Protein AF-F4P180-F1 (afdb_monomer_lite)

pLDDT: mean 76.74, std 13.98, range [35.72, 93.69]

Sequence (209 aa):
MINDAFLQLILQASQFSKKQIVPETLKMDTSRMISFYNDWQDITILSSLLVIFRQAAGPKCISHMDEAKKMLWVLLNDSDTTMSHISLQVAHTAGKIREKPFTEKETEMVSSMMEKTLAPNSKLYDLIQKRVGENLKKVIVNGVTDKDMMGKHGLAQLETEVLDLGIRIRKVMELNRAVFGRLYIALLDDITAGADGVTSPSAAAVLSG

Foldseek 3Di:
DLLVVLLVCLCCLVVVVVDPDDPVVVVVCSVVSVVLNVLLVVLLLLLLLLVLLCVLLDPLCPVCSLVVSVVLVVLVPDPPHDLLNSLVVSQQVSCVSNVHHDDPVSSVVSSVSSCLCPDPPHPNSVLSSVLLSVQLSVCLVPVAGDCVSCVVSSNNSVRVSSSVSSVSSNVVSVVCCVPCVVVVVQVVVVVVCVVVVHDDDDPVVVVPD

Radius of gyration: 21.9 Å; chains: 1; bounding box: 40×36×72 Å

Organism: Batrachochytrium dendrobatidis (strain JAM81 / FGSC 10211) (NCBI:txid684364)

InterPro domains:
  IPR008862 T-complex 11 [PF05794] (2-188)
  IPR008862 T-complex 11 [PTHR12832] (2-189)

Secondary structure (DSSP, 8-state):
-HHHHHHHHHHTHHHHTT-S---HHHHHHHHHHHHHHHHHHHHHHHHHHHHHHHHHH-GGGGGGHHHHHHHHHHHHT-TT--HHHHHHHHHHHHHHHTTSPPPHHHHHHHHHHHHHHHSTT-HHHHHHHHHHHHHHHHHHHHSS--HHHHHHHT-GGGHHHHHHHHHHHHHHHHHHHHHHHHHHHHHHHHHHHHHHT-----GGGGGG-

Structure (mmCIF, N/CA/C/O backbone):
data_AF-F4P180-F1
#
_entry.id   AF-F4P180-F1
#
loop_
_atom_site.group_PDB
_atom_site.id
_atom_site.type_symbol
_atom_site.label_atom_id
_atom_site.label_alt_id
_atom_site.label_comp_id
_atom_site.label_asym_id
_atom_site.label_entity_id
_atom_site.label_seq_id
_atom_site.pdbx_PDB_ins_code
_atom_site.Cartn_x
_atom_site.Cartn_y
_atom_site.Cartn_z
_atom_site.occupancy
_atom_site.B_iso_or_equiv
_atom_site.auth_seq_id
_atom_site.auth_comp_id
_atom_site.auth_asym_id
_atom_site.auth_atom_id
_atom_site.pdbx_PDB_model_num
ATOM 1 N N . MET A 1 1 ? -0.576 1.754 -21.753 1.00 49.81 1 MET A N 1
ATOM 2 C CA . MET A 1 1 ? -0.157 0.495 -22.418 1.00 49.81 1 MET A CA 1
ATOM 3 C C . MET A 1 1 ? 1.126 -0.095 -21.837 1.00 49.81 1 MET A C 1
ATOM 5 O O . MET A 1 1 ? 0.995 -1.013 -21.046 1.00 49.81 1 MET A O 1
ATOM 9 N N . ILE A 1 2 ? 2.340 0.404 -22.128 1.00 56.19 2 ILE A N 1
ATOM 10 C CA . ILE A 1 2 ? 3.585 -0.206 -21.587 1.00 56.19 2 ILE A CA 1
ATOM 11 C C . ILE A 1 2 ? 3.668 -0.082 -20.056 1.00 56.19 2 ILE A C 1
ATOM 13 O O . ILE A 1 2 ? 4.019 -1.040 -19.371 1.00 56.19 2 ILE A O 1
ATOM 17 N N . ASN A 1 3 ? 3.266 1.070 -19.510 1.00 59.62 3 ASN A N 1
ATOM 18 C CA . ASN A 1 3 ? 3.282 1.281 -18.063 1.00 59.62 3 ASN A CA 1
ATOM 19 C C . ASN A 1 3 ? 2.309 0.355 -17.319 1.00 59.62 3 ASN A C 1
ATOM 21 O O . ASN A 1 3 ? 2.634 -0.148 -16.248 1.00 59.62 3 ASN A O 1
ATOM 25 N N . ASP A 1 4 ? 1.144 0.087 -17.914 1.00 60.91 4 ASP A N 1
ATOM 26 C CA . ASP A 1 4 ? 0.157 -0.837 -17.354 1.00 60.91 4 ASP A CA 1
ATOM 27 C C . ASP A 1 4 ? 0.655 -2.281 -17.396 1.00 60.91 4 ASP A C 1
ATOM 29 O O . ASP A 1 4 ? 0.460 -3.015 -16.433 1.00 60.91 4 ASP A O 1
ATOM 33 N N . ALA A 1 5 ? 1.330 -2.676 -18.481 1.00 60.31 5 ALA A N 1
ATOM 34 C CA . ALA A 1 5 ? 1.897 -4.012 -18.630 1.00 60.31 5 ALA A CA 1
ATOM 35 C C . ALA A 1 5 ? 3.030 -4.269 -17.627 1.00 60.31 5 ALA A C 1
ATOM 37 O O . ALA A 1 5 ? 3.050 -5.321 -16.996 1.00 60.31 5 ALA A O 1
ATOM 38 N N . PHE A 1 6 ? 3.930 -3.302 -17.415 1.00 64.38 6 PHE A N 1
ATOM 39 C CA . PHE A 1 6 ? 5.004 -3.438 -16.425 1.00 64.38 6 PHE A CA 1
ATOM 40 C C . PHE A 1 6 ? 4.465 -3.466 -14.996 1.00 64.38 6 PHE A C 1
ATOM 42 O O . PHE A 1 6 ? 4.924 -4.247 -14.168 1.00 64.38 6 PHE A O 1
ATOM 49 N N . LEU A 1 7 ? 3.442 -2.661 -14.703 1.00 62.94 7 LEU A N 1
ATOM 50 C CA . LEU A 1 7 ? 2.801 -2.713 -13.400 1.00 62.94 7 LEU A CA 1
ATOM 51 C C . LEU A 1 7 ? 2.088 -4.053 -13.184 1.00 62.94 7 LEU A C 1
ATOM 53 O O . LEU A 1 7 ? 2.248 -4.648 -12.131 1.00 62.94 7 LEU A O 1
ATOM 57 N N . GLN A 1 8 ? 1.366 -4.573 -14.181 1.00 66.62 8 GLN A N 1
ATOM 58 C CA . GLN A 1 8 ? 0.795 -5.925 -14.124 1.00 66.62 8 GLN A CA 1
ATOM 59 C C . GLN A 1 8 ? 1.881 -6.988 -13.904 1.00 66.62 8 GLN A C 1
ATOM 61 O O . GLN A 1 8 ? 1.680 -7.904 -13.114 1.00 66.62 8 GLN A O 1
ATOM 66 N N . LEU A 1 9 ? 3.055 -6.821 -14.521 1.00 66.00 9 LEU A N 1
ATOM 67 C CA . LEU A 1 9 ? 4.221 -7.680 -14.316 1.00 66.00 9 LEU A CA 1
ATOM 68 C C . LEU A 1 9 ? 4.698 -7.654 -12.851 1.00 66.00 9 LEU A C 1
ATOM 70 O O . LEU A 1 9 ? 4.955 -8.706 -12.275 1.00 66.00 9 LEU A O 1
ATOM 74 N N . ILE A 1 10 ? 4.772 -6.473 -12.224 1.00 65.88 10 ILE A N 1
ATOM 75 C CA . ILE A 1 10 ? 5.135 -6.324 -10.801 1.00 65.88 10 ILE A CA 1
ATOM 76 C C . ILE A 1 10 ? 4.052 -6.915 -9.895 1.00 65.88 10 ILE A C 1
ATOM 78 O O . ILE A 1 10 ? 4.355 -7.660 -8.969 1.00 65.88 10 ILE A O 1
ATOM 82 N N . LEU A 1 11 ? 2.779 -6.629 -10.172 1.00 62.53 11 LEU A N 1
ATOM 83 C CA . LEU A 1 11 ? 1.654 -7.139 -9.384 1.00 62.53 11 LEU A CA 1
ATOM 84 C C . LEU A 1 11 ? 1.507 -8.668 -9.494 1.00 62.53 11 LEU A C 1
ATOM 86 O O . LEU A 1 11 ? 0.917 -9.297 -8.618 1.00 62.53 11 LEU A O 1
ATOM 90 N N . GLN A 1 12 ? 2.068 -9.269 -10.545 1.00 63.03 12 GLN A N 1
ATOM 91 C CA . GLN A 1 12 ? 2.150 -10.713 -10.760 1.00 63.03 12 GLN A CA 1
ATOM 92 C C . GLN A 1 12 ? 3.552 -11.285 -10.481 1.00 63.03 12 GLN A C 1
ATOM 94 O O . GLN A 1 12 ? 3.777 -12.462 -10.766 1.00 63.03 12 GLN A O 1
ATOM 99 N N . ALA A 1 13 ? 4.483 -10.508 -9.902 1.00 57.66 13 ALA A N 1
ATOM 100 C CA . ALA A 1 13 ? 5.877 -10.903 -9.636 1.00 57.66 13 ALA A CA 1
ATOM 101 C C . ALA A 1 13 ? 5.990 -12.280 -8.951 1.00 57.66 13 ALA A C 1
ATOM 103 O O . ALA A 1 13 ? 6.826 -13.103 -9.328 1.00 57.66 13 ALA A O 1
ATOM 104 N N . SER A 1 14 ? 5.084 -12.576 -8.013 1.00 51.94 14 SER A N 1
ATOM 105 C CA . SER A 1 14 ? 5.018 -13.853 -7.286 1.00 51.94 14 SER A CA 1
ATOM 106 C C . SER A 1 14 ? 4.706 -15.077 -8.164 1.00 51.94 14 SER A C 1
ATOM 108 O O . SER A 1 14 ? 5.006 -16.207 -7.778 1.00 51.94 14 SER A O 1
ATOM 110 N N . GLN A 1 15 ? 4.139 -14.887 -9.359 1.00 53.94 15 GLN A N 1
ATOM 111 C CA . GLN A 1 15 ? 3.907 -15.961 -10.330 1.00 53.94 15 GLN A CA 1
ATOM 112 C C . GLN A 1 15 ? 5.112 -16.209 -11.246 1.00 53.94 15 GLN A C 1
ATOM 114 O O . GLN A 1 15 ? 5.285 -17.327 -11.735 1.00 53.94 15 GLN A O 1
ATOM 119 N N . PHE A 1 16 ? 5.969 -15.205 -11.461 1.00 49.56 16 PHE A N 1
ATOM 120 C CA . PHE A 1 16 ? 7.149 -15.341 -12.321 1.00 49.56 16 PHE A CA 1
ATOM 121 C C . PHE A 1 16 ? 8.252 -16.181 -11.681 1.00 49.56 16 PHE A C 1
ATOM 123 O O . PHE A 1 16 ? 8.942 -16.894 -12.403 1.00 49.56 16 PHE A O 1
ATOM 130 N N . SER A 1 17 ? 8.356 -16.210 -10.345 1.00 49.97 17 SER A N 1
ATOM 131 C CA . SER A 1 17 ? 9.314 -17.097 -9.661 1.00 49.97 17 SER A CA 1
ATOM 132 C C . SER A 1 17 ? 9.049 -18.588 -9.930 1.00 49.97 17 SER A C 1
ATOM 134 O O . SER A 1 17 ? 9.933 -19.415 -9.725 1.00 49.97 17 SER A O 1
ATOM 136 N N . LYS A 1 18 ? 7.839 -18.938 -10.390 1.00 51.44 18 LYS A N 1
ATOM 137 C CA . LYS A 1 18 ? 7.417 -20.313 -10.695 1.00 51.44 18 LYS A CA 1
ATOM 138 C C . LYS A 1 18 ? 7.590 -20.694 -12.170 1.00 51.44 18 LYS A C 1
ATOM 140 O O . LYS A 1 18 ? 7.385 -21.856 -12.509 1.00 51.44 18 LYS A O 1
ATOM 145 N N . LYS A 1 19 ? 7.938 -19.752 -13.060 1.00 49.06 19 LYS A N 1
ATOM 146 C CA . LYS A 1 19 ? 8.121 -20.017 -14.499 1.00 49.06 19 LYS A CA 1
ATOM 147 C C . LYS A 1 19 ? 9.600 -20.190 -14.844 1.00 49.06 19 LYS A C 1
ATOM 149 O O . LYS A 1 19 ? 10.436 -19.368 -14.496 1.00 49.06 19 LYS A O 1
ATOM 154 N N . GLN A 1 20 ? 9.903 -21.269 -15.566 1.00 42.72 20 GLN A N 1
ATOM 155 C CA . GLN A 1 20 ? 11.269 -21.740 -15.826 1.00 42.72 20 GLN A CA 1
ATOM 156 C C . GLN A 1 20 ? 11.984 -20.995 -16.969 1.00 42.72 20 GLN A C 1
ATOM 158 O O . GLN A 1 20 ? 13.207 -21.054 -17.064 1.00 42.72 20 GLN A O 1
ATOM 163 N N . ILE A 1 21 ? 11.243 -20.280 -17.823 1.00 49.44 21 ILE A N 1
ATOM 164 C CA . ILE A 1 21 ? 11.786 -19.566 -18.985 1.00 49.44 21 ILE A CA 1
ATOM 165 C C . ILE A 1 21 ? 11.455 -18.086 -18.831 1.00 49.44 21 ILE A C 1
ATOM 167 O O . ILE A 1 21 ? 10.334 -17.646 -19.079 1.00 49.44 21 ILE A O 1
ATOM 171 N N . VAL A 1 22 ? 12.448 -17.334 -18.378 1.00 54.62 22 VAL A N 1
ATOM 172 C CA . VAL A 1 22 ? 12.414 -15.881 -18.247 1.00 54.62 22 VAL A CA 1
ATOM 173 C C . VAL A 1 22 ? 13.675 -15.355 -18.940 1.00 54.62 22 VAL A C 1
ATOM 175 O O . VAL A 1 22 ? 14.744 -15.913 -18.678 1.00 54.62 22 VAL A O 1
ATOM 178 N N . PRO A 1 23 ? 13.591 -14.338 -19.824 1.00 60.31 23 PRO A N 1
ATOM 179 C CA . PRO A 1 23 ? 14.775 -13.730 -20.428 1.00 60.31 23 PRO A CA 1
ATOM 180 C C . PRO A 1 23 ? 15.796 -13.351 -19.352 1.00 60.31 23 PRO A C 1
ATOM 182 O O . PRO A 1 23 ? 15.413 -12.855 -18.293 1.00 60.31 23 PRO A O 1
ATOM 185 N N . GLU A 1 24 ? 17.085 -13.583 -19.600 1.00 56.16 24 GLU A N 1
ATOM 186 C CA . GLU A 1 24 ? 18.153 -13.422 -18.600 1.00 56.16 24 GLU A CA 1
ATOM 187 C C . GLU A 1 24 ? 18.137 -12.042 -17.921 1.00 56.16 24 GLU A C 1
ATOM 189 O O . GLU A 1 24 ? 18.275 -11.933 -16.703 1.00 56.16 24 GLU A O 1
ATOM 194 N N . THR A 1 25 ? 17.834 -10.993 -18.683 1.00 60.62 25 THR A N 1
ATOM 195 C CA . THR A 1 25 ? 17.646 -9.627 -18.183 1.00 60.62 25 THR A CA 1
ATOM 196 C C . THR A 1 25 ? 16.509 -9.514 -17.161 1.00 60.62 25 THR A C 1
ATOM 198 O O . THR A 1 25 ? 16.673 -8.897 -16.112 1.00 60.62 25 THR A O 1
ATOM 201 N N . LEU A 1 26 ? 15.367 -10.161 -17.415 1.00 62.12 26 LEU A N 1
ATOM 202 C CA . LEU A 1 26 ? 14.239 -10.163 -16.481 1.00 62.12 26 LEU A CA 1
ATOM 203 C C . LEU A 1 26 ? 14.544 -11.022 -15.243 1.00 62.12 26 LEU A C 1
ATOM 205 O O . LEU A 1 26 ? 14.075 -10.718 -14.146 1.00 62.12 26 LEU A O 1
ATOM 209 N N . LYS A 1 27 ? 15.392 -12.049 -15.380 1.00 65.00 27 LYS A N 1
ATOM 210 C CA . LYS A 1 27 ? 15.897 -12.844 -14.250 1.00 65.00 27 LYS A CA 1
ATOM 211 C C . LYS A 1 27 ? 16.762 -12.001 -13.305 1.00 65.00 27 LYS A C 1
ATOM 213 O O . LYS A 1 27 ? 16.649 -12.161 -12.092 1.00 65.00 27 LYS A O 1
ATOM 218 N N . MET A 1 28 ? 17.564 -11.073 -13.836 1.00 66.62 28 MET A N 1
ATOM 219 C CA . MET A 1 28 ? 18.332 -10.123 -13.017 1.00 66.62 28 MET A CA 1
ATOM 220 C C . MET A 1 28 ? 17.434 -9.106 -12.294 1.00 66.62 28 MET A C 1
ATOM 222 O O . MET A 1 28 ? 17.680 -8.802 -11.128 1.00 66.62 28 MET A O 1
ATOM 226 N N . ASP A 1 29 ? 16.356 -8.645 -12.934 1.00 73.19 29 ASP A N 1
ATOM 227 C CA . ASP A 1 29 ? 15.394 -7.707 -12.330 1.00 73.19 29 ASP A CA 1
ATOM 228 C C . ASP A 1 29 ? 14.367 -8.379 -11.395 1.00 73.19 29 ASP A C 1
ATOM 230 O O . ASP A 1 29 ? 13.664 -7.698 -10.644 1.00 73.19 29 ASP A O 1
ATOM 234 N N . THR A 1 30 ? 14.300 -9.715 -11.375 1.00 71.88 30 THR A N 1
ATOM 235 C CA . THR A 1 30 ? 13.323 -10.479 -10.578 1.00 71.88 30 THR A CA 1
ATOM 236 C C . THR A 1 30 ? 13.437 -10.185 -9.081 1.00 71.88 30 THR A C 1
ATOM 238 O O . THR A 1 30 ? 12.418 -10.023 -8.412 1.00 71.88 30 THR A O 1
ATOM 241 N N . SER A 1 31 ? 14.652 -10.056 -8.539 1.00 79.12 31 SER A N 1
ATOM 242 C CA . SER A 1 31 ? 14.859 -9.733 -7.116 1.00 79.12 31 SER A CA 1
ATOM 243 C C . SER A 1 31 ? 14.271 -8.366 -6.750 1.00 79.12 31 SER A C 1
ATOM 245 O O . SER A 1 31 ? 13.613 -8.217 -5.719 1.00 79.12 31 SER A O 1
ATOM 247 N N . ARG A 1 32 ? 14.437 -7.378 -7.636 1.00 81.62 32 ARG A N 1
ATOM 248 C CA . ARG A 1 32 ? 13.893 -6.030 -7.468 1.00 81.62 32 ARG A CA 1
ATOM 249 C C . ARG A 1 32 ? 12.371 -6.019 -7.600 1.00 81.62 32 ARG A C 1
ATOM 251 O O . ARG A 1 32 ? 11.699 -5.355 -6.819 1.00 81.62 32 ARG A O 1
ATOM 258 N N . MET A 1 33 ? 11.822 -6.789 -8.538 1.00 79.19 33 MET A N 1
ATOM 259 C CA . MET A 1 33 ? 10.374 -6.949 -8.688 1.00 79.19 33 MET A CA 1
ATOM 260 C C . MET A 1 33 ? 9.723 -7.613 -7.472 1.00 79.19 33 MET A C 1
ATOM 262 O O . MET A 1 33 ? 8.657 -7.175 -7.046 1.00 79.19 33 MET A O 1
ATOM 266 N N . ILE A 1 34 ? 10.366 -8.631 -6.891 1.00 80.62 34 ILE A N 1
ATOM 267 C CA . ILE A 1 34 ? 9.906 -9.262 -5.648 1.00 80.62 34 ILE A CA 1
ATOM 268 C C . ILE A 1 34 ? 9.935 -8.250 -4.499 1.00 80.62 34 ILE A C 1
ATOM 270 O O . ILE A 1 34 ? 8.959 -8.154 -3.764 1.00 80.62 34 ILE A O 1
ATOM 274 N N . SER A 1 35 ? 10.995 -7.444 -4.379 1.00 86.00 35 SER A N 1
ATOM 275 C CA . SER A 1 35 ? 11.047 -6.370 -3.377 1.00 86.00 35 SER A CA 1
ATOM 276 C C . SER A 1 35 ? 9.899 -5.370 -3.545 1.00 86.00 35 SER A C 1
ATOM 278 O O . SER A 1 35 ? 9.234 -5.064 -2.565 1.00 86.00 35 SER A O 1
ATOM 280 N N . PHE A 1 36 ? 9.593 -4.925 -4.768 1.00 87.69 36 PHE A N 1
ATOM 281 C CA . PHE A 1 36 ? 8.451 -4.031 -5.002 1.00 87.69 36 PHE A CA 1
ATOM 282 C C . PHE A 1 36 ? 7.106 -4.670 -4.663 1.00 87.69 36 PHE A C 1
ATOM 284 O O . PHE A 1 36 ? 6.203 -3.988 -4.183 1.00 87.69 36 PHE A O 1
ATOM 291 N N . TYR A 1 37 ? 6.964 -5.967 -4.925 1.00 85.94 37 TYR A N 1
ATOM 292 C CA . TYR A 1 37 ? 5.765 -6.709 -4.568 1.00 85.94 37 TYR A CA 1
ATOM 293 C C . TYR A 1 37 ? 5.601 -6.829 -3.050 1.00 85.94 37 TYR A C 1
ATOM 295 O O . TYR A 1 37 ? 4.500 -6.615 -2.550 1.00 85.94 37 TYR A O 1
ATOM 303 N N . ASN A 1 38 ? 6.684 -7.110 -2.324 1.00 87.12 38 ASN A N 1
ATOM 304 C CA . ASN A 1 38 ? 6.676 -7.169 -0.863 1.00 87.12 38 ASN A CA 1
ATOM 305 C C . ASN A 1 38 ? 6.331 -5.798 -0.268 1.00 87.12 38 ASN A C 1
ATOM 307 O O . ASN A 1 38 ? 5.381 -5.702 0.498 1.00 87.12 38 ASN A O 1
ATOM 311 N N . ASP A 1 39 ? 6.981 -4.725 -0.729 1.00 89.44 39 ASP A N 1
ATOM 312 C CA . ASP A 1 39 ? 6.678 -3.358 -0.282 1.00 89.44 39 ASP A CA 1
ATOM 313 C C . ASP A 1 39 ? 5.201 -2.998 -0.534 1.00 89.44 39 ASP A C 1
ATOM 315 O O . ASP A 1 39 ? 4.533 -2.360 0.281 1.00 89.44 39 ASP A O 1
ATOM 319 N N . TRP A 1 40 ? 4.657 -3.420 -1.678 1.00 88.38 40 TRP A N 1
ATOM 320 C CA . TRP A 1 40 ? 3.248 -3.223 -2.002 1.00 88.38 40 TRP A CA 1
ATOM 321 C C . TRP A 1 40 ? 2.309 -4.013 -1.080 1.00 88.38 40 TRP A C 1
ATOM 323 O O . TRP A 1 40 ? 1.260 -3.496 -0.674 1.00 88.38 40 TRP A O 1
ATOM 333 N N . GLN A 1 41 ? 2.672 -5.251 -0.736 1.00 87.38 41 GLN A N 1
ATOM 334 C CA . GLN A 1 41 ? 1.941 -6.052 0.242 1.00 87.38 41 GLN A CA 1
ATOM 335 C C . GLN A 1 41 ? 1.986 -5.410 1.629 1.00 87.38 41 GLN A C 1
ATOM 337 O O . GLN A 1 41 ? 0.933 -5.285 2.252 1.00 87.38 41 GLN A O 1
ATOM 342 N N . ASP A 1 42 ? 3.144 -4.922 2.069 1.00 89.38 42 ASP A N 1
ATOM 343 C CA . ASP A 1 42 ? 3.316 -4.276 3.373 1.00 89.38 42 ASP A CA 1
ATOM 344 C C . ASP A 1 42 ? 2.444 -3.022 3.491 1.00 89.38 42 ASP A C 1
ATOM 346 O O . ASP A 1 42 ? 1.700 -2.861 4.462 1.00 89.38 42 ASP A O 1
ATOM 350 N N . ILE A 1 43 ? 2.425 -2.174 2.454 1.00 90.56 43 ILE A N 1
ATOM 351 C CA . ILE A 1 43 ? 1.533 -1.003 2.384 1.00 90.56 43 ILE A CA 1
ATOM 352 C C . ILE A 1 43 ? 0.058 -1.432 2.450 1.00 90.56 43 ILE A C 1
ATOM 354 O O . ILE A 1 43 ? -0.758 -0.781 3.108 1.00 90.56 43 ILE A O 1
ATOM 358 N N . THR A 1 44 ? -0.303 -2.534 1.792 1.00 89.81 44 THR A N 1
ATOM 359 C CA . THR A 1 44 ? -1.678 -3.059 1.775 1.00 89.81 44 THR A CA 1
ATOM 360 C C . THR A 1 44 ? -2.097 -3.609 3.145 1.00 89.81 44 THR A C 1
ATOM 362 O O . THR A 1 44 ? -3.209 -3.336 3.609 1.00 89.81 44 THR A O 1
ATOM 365 N N . ILE A 1 45 ? -1.211 -4.344 3.823 1.00 88.75 45 ILE A N 1
ATOM 366 C CA . ILE A 1 45 ? -1.432 -4.878 5.174 1.00 88.75 45 ILE A CA 1
ATOM 367 C C . ILE A 1 45 ? -1.571 -3.726 6.167 1.00 88.75 45 ILE A C 1
ATOM 369 O O . ILE A 1 45 ? -2.551 -3.664 6.911 1.00 88.75 45 ILE A O 1
ATOM 373 N N . LEU A 1 46 ? -0.653 -2.760 6.125 1.00 90.00 46 LEU A N 1
ATOM 374 C CA . LEU A 1 46 ? -0.694 -1.582 6.981 1.00 90.00 46 LEU A CA 1
ATOM 375 C C . LEU A 1 46 ? -1.971 -0.763 6.761 1.00 90.00 46 LEU A C 1
ATOM 377 O O . LEU A 1 46 ? -2.622 -0.363 7.724 1.00 90.00 46 LEU A O 1
ATOM 381 N N . SER A 1 47 ? -2.381 -0.562 5.505 1.00 89.94 47 SER A N 1
ATOM 382 C CA . SER A 1 47 ? -3.647 0.102 5.181 1.00 89.94 47 SER A CA 1
ATOM 383 C C . SER A 1 47 ? -4.849 -0.641 5.767 1.00 89.94 47 SER A C 1
ATOM 385 O O . SER A 1 47 ? -5.729 -0.024 6.370 1.00 89.94 47 SER A O 1
ATOM 387 N N . SER A 1 48 ? -4.861 -1.969 5.659 1.00 88.94 48 SER A N 1
ATOM 388 C CA . SER A 1 48 ? -5.914 -2.815 6.227 1.00 88.94 48 SER A CA 1
ATOM 389 C C . SER A 1 48 ? -6.001 -2.672 7.747 1.00 88.94 48 SER A C 1
ATOM 391 O O . SER A 1 48 ? -7.091 -2.497 8.297 1.00 88.94 48 SER A O 1
ATOM 393 N N . LEU A 1 49 ? -4.855 -2.656 8.428 1.00 86.88 49 LEU A N 1
ATOM 394 C CA . LEU A 1 49 ? -4.780 -2.460 9.874 1.00 86.88 49 LEU A CA 1
ATOM 395 C C . LEU A 1 49 ? -5.228 -1.060 10.298 1.00 86.88 49 LEU A C 1
ATOM 397 O O . LEU A 1 49 ? -5.967 -0.934 11.271 1.00 86.88 49 LEU A O 1
ATOM 401 N N . LEU A 1 50 ? -4.872 -0.015 9.546 1.00 87.31 50 LEU A N 1
ATOM 402 C CA . LEU A 1 50 ? -5.345 1.350 9.805 1.00 87.31 50 LEU A CA 1
ATOM 403 C C . LEU A 1 50 ? -6.865 1.475 9.635 1.00 87.31 50 LEU A C 1
ATOM 405 O O . LEU A 1 50 ? -7.520 2.176 10.408 1.00 87.31 50 LEU A O 1
ATOM 409 N N . VAL A 1 51 ? -7.450 0.765 8.666 1.00 87.25 51 VAL A N 1
ATOM 410 C CA . VAL A 1 51 ? -8.908 0.700 8.484 1.00 87.25 51 VAL A CA 1
ATOM 411 C C . VAL A 1 51 ? -9.583 0.009 9.671 1.00 87.25 51 VAL A C 1
ATOM 413 O O . VAL A 1 51 ? -10.614 0.485 10.150 1.00 87.25 51 VAL A O 1
ATOM 416 N N . ILE A 1 52 ? -9.015 -1.084 10.185 1.00 85.81 52 ILE A N 1
ATOM 417 C CA . ILE A 1 52 ? -9.522 -1.756 11.394 1.00 85.81 52 ILE A CA 1
ATOM 418 C C . ILE A 1 52 ? -9.378 -0.846 12.616 1.00 85.81 52 ILE A C 1
ATOM 420 O O . ILE A 1 52 ? -10.332 -0.679 13.373 1.00 85.81 52 ILE A O 1
ATOM 424 N N . PHE A 1 53 ? -8.225 -0.197 12.774 1.00 85.50 53 PHE A N 1
ATOM 425 C CA . PHE A 1 53 ? -7.961 0.738 13.863 1.00 85.50 53 PHE A CA 1
ATOM 426 C C . PHE A 1 53 ? -8.971 1.888 13.874 1.00 85.50 53 PHE A C 1
ATOM 428 O O . PHE A 1 53 ? -9.561 2.183 14.911 1.00 85.50 53 PHE A O 1
ATOM 435 N N . ARG A 1 54 ? -9.257 2.481 12.710 1.00 85.25 54 ARG A N 1
ATOM 436 C CA . ARG A 1 54 ? -10.265 3.540 12.574 1.00 85.25 54 ARG A CA 1
ATOM 437 C C . ARG A 1 54 ? -11.670 3.058 12.941 1.00 85.25 54 ARG A C 1
ATOM 439 O O . ARG A 1 54 ? -12.421 3.804 13.565 1.00 85.25 54 ARG A O 1
ATOM 446 N N . GLN A 1 55 ? -12.029 1.829 12.568 1.00 84.06 55 GLN A N 1
ATOM 447 C CA . GLN A 1 55 ? -13.313 1.232 12.952 1.00 84.06 55 GLN A CA 1
ATOM 448 C C . GLN A 1 55 ? -13.405 0.997 14.465 1.00 84.06 55 GLN A C 1
ATOM 450 O O . GLN A 1 55 ? -14.453 1.246 15.052 1.00 84.06 55 GLN A O 1
ATOM 455 N N . ALA A 1 56 ? -12.309 0.576 15.101 1.00 82.12 56 ALA A N 1
ATOM 456 C CA . ALA A 1 56 ? -12.251 0.333 16.540 1.00 82.12 56 ALA A CA 1
ATOM 457 C C . ALA A 1 56 ? -12.248 1.638 17.367 1.00 82.12 56 ALA A C 1
ATOM 459 O O . ALA A 1 56 ? -12.993 1.769 18.337 1.00 82.12 56 ALA A O 1
ATOM 460 N N . ALA A 1 57 ? -11.433 2.624 16.986 1.00 80.62 57 ALA A N 1
ATOM 461 C CA . ALA A 1 57 ? -11.253 3.876 17.727 1.00 80.62 57 ALA A CA 1
ATOM 462 C C . ALA A 1 57 ? -12.377 4.906 17.489 1.00 80.62 57 ALA A C 1
ATOM 464 O O . ALA A 1 57 ? -12.574 5.814 18.300 1.00 80.62 57 ALA A O 1
ATOM 465 N N . GLY A 1 58 ? -13.143 4.773 16.401 1.00 78.56 58 GLY A N 1
ATOM 466 C CA . GLY A 1 58 ? -14.257 5.664 16.079 1.00 78.56 58 GLY A CA 1
ATOM 467 C C . GLY A 1 58 ? -13.825 7.042 15.539 1.00 78.56 58 GLY A C 1
ATOM 468 O O . GLY A 1 58 ? -12.677 7.238 15.139 1.00 78.56 58 GLY A O 1
ATOM 469 N N . PRO A 1 59 ? -14.733 8.037 15.487 1.00 74.38 59 PRO A N 1
ATOM 470 C CA . PRO A 1 59 ? -14.499 9.305 14.782 1.00 74.38 59 PRO A CA 1
ATOM 471 C C . PRO A 1 59 ? -13.456 10.223 15.443 1.00 74.38 59 PRO A C 1
ATOM 473 O O . PRO A 1 59 ? -12.857 11.043 14.751 1.00 74.38 59 PRO A O 1
ATOM 476 N N . LYS A 1 60 ? -13.180 10.061 16.747 1.00 72.81 60 LYS A N 1
ATOM 477 C CA . LYS A 1 60 ? -12.133 10.812 17.476 1.00 72.81 60 LYS A CA 1
ATOM 478 C C . LYS A 1 60 ? -10.703 10.430 17.051 1.00 72.81 60 LYS A C 1
ATOM 480 O O . LYS A 1 60 ? -9.744 11.094 17.418 1.00 72.81 60 LYS A O 1
ATOM 485 N N . CYS A 1 61 ? -10.556 9.369 16.261 1.00 74.88 61 CYS A N 1
ATOM 486 C CA . CYS A 1 61 ? -9.277 8.790 15.867 1.00 74.88 61 CYS A CA 1
ATOM 487 C C . CYS A 1 61 ? -8.456 9.639 14.880 1.00 74.88 61 CYS A C 1
ATOM 489 O O . CYS A 1 61 ? -7.263 9.396 14.722 1.00 74.88 61 CYS A O 1
ATOM 491 N N . ILE A 1 62 ? -9.070 10.614 14.200 1.00 73.00 62 ILE A N 1
ATOM 492 C CA . ILE A 1 62 ? -8.461 11.319 13.056 1.00 73.00 62 ILE A CA 1
ATOM 493 C C . ILE A 1 62 ? -7.127 11.990 13.429 1.00 73.00 62 ILE A C 1
ATOM 495 O O . ILE A 1 62 ? -6.185 11.929 12.644 1.00 73.00 62 ILE A O 1
ATOM 499 N N . SER A 1 63 ? -7.017 12.557 14.633 1.00 75.56 63 SER A N 1
ATOM 500 C CA . SER A 1 63 ? -5.808 13.227 15.133 1.00 75.56 63 SER A CA 1
ATOM 501 C C . SER A 1 63 ? -4.681 12.279 15.563 1.00 75.56 63 SER A C 1
ATOM 503 O O . SER A 1 63 ? -3.539 12.712 15.650 1.00 75.56 63 SER A O 1
ATOM 505 N N . HIS A 1 64 ? -4.972 10.996 15.798 1.00 80.00 64 HIS A N 1
ATOM 506 C CA . HIS A 1 64 ? -4.006 9.998 16.292 1.00 80.00 64 HIS A CA 1
ATOM 507 C C . HIS A 1 64 ? -3.602 8.971 15.228 1.00 80.00 64 HIS A C 1
ATOM 509 O O . HIS A 1 64 ? -2.910 7.994 15.517 1.00 80.00 64 HIS A O 1
ATOM 515 N N . MET A 1 65 ? -4.035 9.169 13.981 1.00 80.12 65 MET A N 1
ATOM 516 C CA . MET A 1 65 ? -3.794 8.216 12.900 1.00 80.12 65 MET A CA 1
ATOM 517 C C . MET A 1 65 ? -2.305 8.053 12.558 1.00 80.12 65 MET A C 1
ATOM 519 O O . MET A 1 65 ? -1.882 6.946 12.228 1.00 80.12 65 MET A O 1
ATOM 523 N N . ASP A 1 66 ? -1.503 9.116 12.660 1.00 83.31 66 ASP A N 1
ATOM 524 C CA . ASP A 1 66 ? -0.062 9.050 12.378 1.00 83.31 66 ASP A CA 1
ATOM 525 C C . ASP A 1 66 ? 0.719 8.318 13.477 1.00 83.31 66 ASP A C 1
ATOM 527 O O . ASP A 1 66 ? 1.658 7.572 13.191 1.00 83.31 66 ASP A O 1
ATOM 531 N N . GLU A 1 67 ? 0.310 8.483 14.736 1.00 84.31 67 GLU A N 1
ATOM 532 C CA . GLU A 1 67 ? 0.862 7.73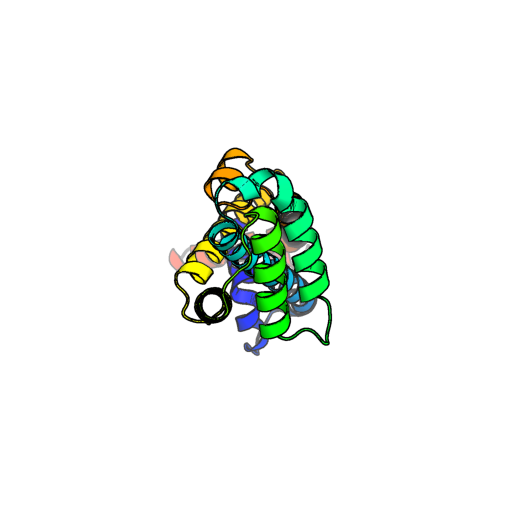3 15.870 1.00 84.31 67 GLU A CA 1
ATOM 533 C C . GLU A 1 67 ? 0.507 6.249 15.751 1.00 84.31 67 GLU A C 1
ATOM 535 O O . GLU A 1 67 ? 1.374 5.385 15.900 1.00 84.31 67 GLU A O 1
ATOM 540 N N . ALA A 1 68 ? -0.745 5.955 15.388 1.00 83.19 68 ALA A N 1
ATOM 541 C CA . ALA A 1 68 ? -1.204 4.598 15.135 1.00 83.19 68 ALA A CA 1
ATOM 542 C C . ALA A 1 68 ? -0.446 3.944 13.974 1.00 83.19 68 ALA A C 1
ATOM 544 O O . ALA A 1 68 ? -0.043 2.790 14.095 1.00 83.19 68 ALA A O 1
ATOM 545 N N . LYS A 1 69 ? -0.176 4.683 12.886 1.00 88.12 69 LYS A N 1
ATOM 546 C CA . LYS A 1 69 ? 0.660 4.195 11.781 1.00 88.12 69 LYS A CA 1
ATOM 547 C C . LYS A 1 69 ? 2.048 3.793 12.266 1.00 88.12 69 LYS A C 1
ATOM 549 O O . LYS A 1 69 ? 2.480 2.682 11.980 1.00 88.12 69 LYS A O 1
ATOM 554 N N . LYS A 1 70 ? 2.743 4.674 12.994 1.00 86.44 70 LYS A N 1
ATOM 555 C CA . LYS A 1 70 ? 4.099 4.393 13.498 1.00 86.44 70 LYS A CA 1
ATOM 556 C C . LYS A 1 70 ? 4.113 3.172 14.414 1.00 86.44 70 LYS A C 1
ATOM 558 O O . LYS A 1 70 ? 4.984 2.323 14.278 1.00 86.44 70 LYS A O 1
ATOM 563 N N . MET A 1 71 ? 3.133 3.070 15.309 1.00 86.00 71 MET A N 1
ATOM 564 C CA . MET A 1 71 ? 2.997 1.932 16.216 1.00 86.00 71 MET A CA 1
ATOM 565 C C . MET A 1 71 ? 2.757 0.621 15.456 1.00 86.00 71 MET A C 1
ATOM 567 O O . MET A 1 71 ? 3.478 -0.345 15.684 1.00 86.00 71 MET A O 1
ATOM 571 N N . LEU A 1 72 ? 1.818 0.600 14.505 1.00 85.00 72 LEU A N 1
ATOM 572 C CA . LEU A 1 72 ? 1.544 -0.581 13.680 1.00 85.00 72 LEU A CA 1
ATOM 573 C C . LEU A 1 72 ? 2.745 -0.972 12.813 1.00 85.00 72 LEU A C 1
ATOM 575 O O . LEU A 1 72 ? 3.020 -2.156 12.664 1.00 85.00 72 LEU A O 1
ATOM 579 N N . TRP A 1 73 ? 3.482 0.007 12.283 1.00 85.62 73 TRP A N 1
ATOM 580 C CA . TRP A 1 73 ? 4.701 -0.241 11.513 1.00 85.62 73 TRP A CA 1
ATOM 581 C C . TRP A 1 73 ? 5.793 -0.906 12.350 1.00 85.62 73 TRP A C 1
ATOM 583 O O . TRP A 1 73 ? 6.439 -1.840 11.885 1.00 85.62 73 TRP A O 1
ATOM 593 N N . VAL A 1 74 ? 6.006 -0.437 13.583 1.00 85.44 74 VAL A N 1
ATOM 594 C CA . VAL A 1 74 ? 6.994 -1.035 14.493 1.00 85.44 74 VAL A CA 1
ATOM 595 C C . VAL A 1 74 ? 6.599 -2.463 14.846 1.00 85.44 74 VAL A C 1
ATOM 597 O O . VAL A 1 74 ? 7.448 -3.342 14.790 1.00 85.44 74 VAL A O 1
ATOM 600 N N . LEU A 1 75 ? 5.317 -2.706 15.138 1.00 82.75 75 LEU A N 1
ATOM 601 C CA . LEU A 1 75 ? 4.839 -4.050 15.456 1.00 82.75 75 LEU A CA 1
ATOM 602 C C . LEU A 1 75 ? 4.987 -5.003 14.271 1.00 82.75 75 LEU A C 1
ATOM 604 O O . LEU A 1 75 ? 5.516 -6.084 14.443 1.00 82.75 75 LEU A O 1
ATOM 608 N N . LEU A 1 76 ? 4.594 -4.600 13.060 1.00 82.00 76 LEU A N 1
ATOM 609 C CA . LEU A 1 76 ? 4.715 -5.458 11.873 1.00 82.00 76 LEU A CA 1
ATOM 610 C C . LEU A 1 76 ? 6.160 -5.862 11.548 1.00 82.00 76 LEU A C 1
ATOM 612 O O . LEU A 1 76 ? 6.368 -6.904 10.936 1.00 82.00 76 LEU A O 1
ATOM 616 N N . ASN A 1 77 ? 7.141 -5.044 11.933 1.00 82.44 77 ASN A N 1
ATOM 617 C CA . ASN A 1 77 ? 8.559 -5.324 11.705 1.00 82.44 77 ASN A CA 1
ATOM 618 C C . ASN A 1 77 ? 9.222 -6.110 12.845 1.00 82.44 77 ASN A C 1
ATOM 620 O O . ASN A 1 77 ? 10.395 -6.465 12.729 1.00 82.44 77 ASN A O 1
ATOM 624 N N . ASP A 1 78 ? 8.509 -6.368 13.940 1.00 83.94 78 ASP A N 1
ATOM 625 C CA . ASP A 1 78 ? 9.037 -7.096 15.086 1.00 83.94 78 ASP A CA 1
ATOM 626 C C . ASP A 1 78 ? 8.738 -8.597 14.945 1.00 83.94 78 ASP A C 1
ATOM 628 O O . ASP A 1 78 ? 7.578 -9.012 14.857 1.00 83.94 78 ASP A O 1
ATOM 632 N N . SER A 1 79 ? 9.799 -9.412 14.916 1.00 67.44 79 SER A N 1
ATOM 633 C CA . SER A 1 79 ? 9.739 -10.857 14.656 1.00 67.44 79 SER A CA 1
ATOM 634 C C . SER A 1 79 ? 8.985 -11.646 15.724 1.00 67.44 79 SER A C 1
ATOM 636 O O . SER A 1 79 ? 8.523 -12.752 15.442 1.00 67.44 79 SER A O 1
ATOM 638 N N . ASP A 1 80 ? 8.841 -11.082 16.925 1.00 71.56 80 ASP A N 1
ATOM 639 C CA . ASP A 1 80 ? 8.199 -11.744 18.065 1.00 71.56 80 ASP A CA 1
ATOM 640 C C . ASP A 1 80 ? 6.712 -11.371 18.208 1.00 71.56 80 ASP A C 1
ATOM 642 O O . ASP A 1 80 ? 5.996 -11.877 19.084 1.00 71.56 80 ASP A O 1
ATOM 646 N N . THR A 1 81 ? 6.201 -10.492 17.340 1.00 73.88 81 THR A N 1
ATOM 647 C CA . THR A 1 81 ? 4.801 -10.073 17.399 1.00 73.88 81 THR A CA 1
ATOM 648 C C . THR A 1 81 ? 3.891 -11.051 16.666 1.00 73.88 81 THR A C 1
ATOM 650 O O . THR A 1 81 ? 4.041 -11.371 15.489 1.00 73.88 81 THR A O 1
ATOM 653 N N . THR A 1 82 ? 2.883 -11.536 17.383 1.00 76.25 82 THR A N 1
ATOM 654 C CA . THR A 1 82 ? 1.805 -1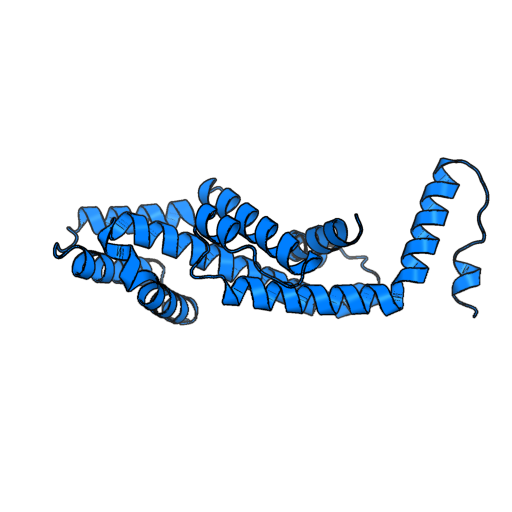2.342 16.818 1.00 76.25 82 THR A CA 1
ATOM 655 C C . THR A 1 82 ? 0.604 -11.447 16.524 1.00 76.25 82 THR A C 1
ATOM 657 O O . THR A 1 82 ? 0.445 -10.370 17.106 1.00 76.25 82 THR A O 1
ATOM 660 N N . MET A 1 83 ? -0.301 -11.908 15.657 1.00 75.94 83 MET A N 1
ATOM 661 C CA . MET A 1 83 ? -1.530 -11.173 15.327 1.00 75.94 83 MET A CA 1
ATOM 662 C C . MET A 1 83 ? -2.365 -10.825 16.575 1.00 75.94 83 MET A C 1
ATOM 664 O O . MET A 1 83 ? -2.993 -9.769 16.625 1.00 75.94 83 MET A O 1
ATOM 668 N N . SER A 1 84 ? -2.315 -11.664 17.616 1.00 76.19 84 SER A N 1
ATOM 669 C CA . SER A 1 84 ? -2.962 -11.401 18.906 1.00 76.19 84 SER A CA 1
ATOM 670 C C . SER A 1 84 ? -2.318 -10.248 19.681 1.00 76.19 84 SER A C 1
ATOM 672 O O . SER A 1 84 ? -3.020 -9.492 20.348 1.00 76.19 84 SER A O 1
ATOM 674 N N . HIS A 1 85 ? -0.994 -10.068 19.592 1.00 80.50 85 HIS A N 1
ATOM 675 C CA . HIS A 1 85 ? -0.320 -8.910 20.192 1.00 80.50 85 HIS A CA 1
ATOM 676 C C . HIS A 1 85 ? -0.722 -7.614 19.477 1.00 80.50 85 HIS A C 1
ATOM 678 O O . HIS A 1 85 ? -1.002 -6.607 20.130 1.00 80.50 85 HIS A O 1
ATOM 684 N N . ILE A 1 86 ? -0.832 -7.654 18.144 1.00 81.06 86 ILE A N 1
ATOM 685 C CA . ILE A 1 86 ? -1.274 -6.507 17.340 1.00 81.06 86 ILE A CA 1
ATOM 686 C C . ILE A 1 86 ? -2.726 -6.144 17.672 1.00 81.06 86 ILE A C 1
ATOM 688 O O . ILE A 1 86 ? -3.025 -4.973 17.909 1.00 81.06 86 ILE A O 1
ATOM 692 N N . SER A 1 87 ? -3.633 -7.123 17.743 1.00 82.12 87 SER A N 1
ATOM 693 C CA . SER A 1 87 ? -5.044 -6.866 18.047 1.00 82.12 87 SER A CA 1
ATOM 694 C C . SER A 1 87 ? -5.251 -6.309 19.460 1.00 82.12 87 SER A C 1
ATOM 696 O O . SER A 1 87 ? -6.024 -5.361 19.632 1.00 82.12 87 SER A O 1
ATOM 698 N N . LEU A 1 88 ? -4.510 -6.814 20.453 1.00 82.00 88 LEU A N 1
ATOM 699 C CA . LEU A 1 88 ? -4.500 -6.278 21.817 1.00 82.00 88 LEU A CA 1
ATOM 700 C C . LEU A 1 88 ? -3.997 -4.834 21.858 1.00 82.00 88 LEU A C 1
ATOM 702 O O . LEU A 1 88 ? -4.633 -3.978 22.476 1.00 82.00 88 LEU A O 1
ATOM 706 N N . GLN A 1 89 ? -2.893 -4.533 21.171 1.00 83.12 89 GLN A N 1
ATOM 707 C CA . GLN A 1 89 ? -2.334 -3.183 21.157 1.00 83.12 89 GLN A CA 1
ATOM 708 C C . GLN A 1 89 ? -3.243 -2.186 20.425 1.00 83.12 89 GLN A C 1
ATOM 710 O O . GLN A 1 89 ? -3.393 -1.038 20.865 1.00 83.12 89 GLN A O 1
ATOM 715 N N . VAL A 1 90 ? -3.905 -2.632 19.353 1.00 82.69 90 VAL A N 1
ATOM 716 C CA . VAL A 1 90 ? -4.950 -1.876 18.653 1.00 82.69 90 VAL A CA 1
ATOM 717 C C . VAL A 1 90 ? -6.125 -1.595 19.586 1.00 82.69 90 VAL A C 1
ATOM 719 O O . VAL A 1 90 ? -6.510 -0.435 19.713 1.00 82.69 90 VAL A O 1
ATOM 722 N N . ALA A 1 91 ? -6.659 -2.603 20.283 1.00 82.19 91 ALA A N 1
ATOM 723 C CA . ALA A 1 91 ? -7.784 -2.437 21.207 1.00 82.19 91 ALA A CA 1
ATOM 724 C C . ALA A 1 91 ? -7.435 -1.519 22.392 1.00 82.19 91 ALA A C 1
ATOM 726 O O . ALA A 1 91 ? -8.222 -0.648 22.765 1.00 82.19 91 ALA A O 1
ATOM 727 N N . HIS A 1 92 ? -6.230 -1.651 22.947 1.00 83.06 92 HIS A N 1
ATOM 728 C CA . HIS A 1 92 ? -5.746 -0.808 24.036 1.00 83.06 92 HIS A CA 1
ATOM 729 C C . HIS A 1 92 ? -5.585 0.658 23.602 1.00 83.06 92 HIS A C 1
ATOM 731 O O . HIS A 1 92 ? -6.085 1.566 24.270 1.00 83.06 92 HIS A O 1
ATOM 737 N N . THR A 1 93 ? -4.946 0.904 22.456 1.00 82.62 93 THR A N 1
ATOM 738 C CA . THR A 1 93 ? -4.753 2.265 21.927 1.00 82.62 93 THR A CA 1
ATOM 739 C C . THR A 1 93 ? -6.084 2.894 21.506 1.00 82.62 93 THR A C 1
ATOM 741 O O . THR A 1 93 ? -6.360 4.044 21.843 1.00 82.62 93 THR A O 1
ATOM 744 N N . ALA A 1 94 ? -6.957 2.127 20.848 1.00 81.31 94 ALA A N 1
ATOM 745 C CA . ALA A 1 94 ? -8.299 2.569 20.484 1.00 81.31 94 ALA A CA 1
ATOM 746 C C . ALA A 1 94 ? -9.159 2.878 21.721 1.00 81.31 94 ALA A C 1
ATOM 748 O O . ALA A 1 94 ? -9.868 3.882 21.738 1.00 81.31 94 ALA A O 1
ATOM 749 N N . GLY A 1 95 ? -9.069 2.065 22.778 1.00 79.19 95 GLY A N 1
ATOM 750 C CA . GLY A 1 95 ? -9.779 2.283 24.039 1.00 79.19 95 GLY A CA 1
ATOM 751 C C . GLY A 1 95 ? -9.345 3.559 24.760 1.00 79.19 95 GLY A C 1
ATOM 752 O O . GLY A 1 95 ? -10.195 4.272 25.294 1.00 79.19 95 GLY A O 1
ATOM 753 N N . LYS A 1 96 ? -8.046 3.889 24.709 1.00 82.06 96 LYS A N 1
ATOM 754 C CA . LYS A 1 96 ? -7.517 5.167 25.212 1.00 82.06 96 LYS A CA 1
ATOM 755 C C . LYS A 1 96 ? -8.088 6.360 24.447 1.00 82.06 96 LYS A C 1
ATOM 757 O O . LYS A 1 96 ? -8.561 7.299 25.073 1.00 82.06 96 LYS A O 1
ATOM 762 N N . ILE A 1 97 ? -8.115 6.297 23.115 1.00 80.38 97 ILE A N 1
ATOM 763 C CA . ILE A 1 97 ? -8.653 7.372 22.257 1.00 80.38 97 ILE A CA 1
ATOM 764 C C . ILE A 1 97 ? -10.172 7.529 22.429 1.00 80.38 97 ILE A C 1
ATOM 766 O O . ILE A 1 97 ? -10.708 8.636 22.399 1.00 80.38 97 ILE A O 1
ATOM 770 N N . ARG A 1 98 ? -10.885 6.414 22.622 1.00 76.19 98 ARG A N 1
ATOM 771 C CA . ARG A 1 98 ? -12.335 6.394 22.852 1.00 76.19 98 ARG A CA 1
ATOM 772 C C . ARG A 1 98 ? -12.716 6.862 24.262 1.00 76.19 98 ARG A C 1
ATOM 774 O O . ARG A 1 98 ? -13.904 7.044 24.513 1.00 76.19 98 ARG A O 1
ATOM 781 N N . GLU A 1 99 ? -11.744 7.014 25.169 1.00 78.62 99 GLU A N 1
ATOM 782 C CA . GLU A 1 99 ? -11.933 7.239 26.617 1.00 78.62 99 GLU A CA 1
ATOM 783 C C . GLU A 1 99 ? -12.812 6.161 27.278 1.00 78.62 99 GLU A C 1
ATOM 785 O O . GLU A 1 99 ? -13.371 6.346 28.358 1.00 78.62 99 GLU A O 1
ATOM 790 N N . LYS A 1 100 ? -12.949 5.007 26.617 1.00 77.94 100 LYS A N 1
ATOM 791 C CA . LYS A 1 100 ? -13.767 3.885 27.059 1.00 77.94 100 LYS A CA 1
ATOM 792 C C . LYS A 1 100 ? -12.995 2.601 26.781 1.00 77.94 100 LYS A C 1
ATOM 794 O O . LYS A 1 100 ? -12.845 2.259 25.599 1.00 77.94 100 LYS A O 1
ATOM 799 N N . PRO A 1 101 ? -12.547 1.882 27.826 1.00 74.88 101 PRO A N 1
ATOM 800 C CA . PRO A 1 101 ? -11.804 0.648 27.645 1.00 74.88 101 PRO A CA 1
ATOM 801 C C . PRO A 1 101 ? -12.639 -0.359 26.855 1.00 74.88 101 PRO A C 1
ATOM 803 O O . PRO A 1 101 ? -13.873 -0.373 26.929 1.00 74.88 101 PRO A O 1
ATOM 806 N N . PHE A 1 102 ? -11.949 -1.165 26.057 1.00 76.06 102 PHE A N 1
ATOM 807 C CA . PHE A 1 102 ? -12.565 -2.277 25.353 1.00 76.06 102 PHE A CA 1
ATOM 808 C C . PHE A 1 102 ? -12.927 -3.366 26.361 1.00 76.06 102 PHE A C 1
ATOM 810 O O . PHE A 1 102 ? -12.129 -3.722 27.227 1.00 76.06 102 PHE A O 1
ATOM 817 N N . THR A 1 103 ? -14.142 -3.885 26.250 1.00 80.06 103 THR A N 1
ATOM 818 C CA . THR A 1 103 ? -14.527 -5.134 26.909 1.00 80.06 103 THR A CA 1
ATOM 819 C C . THR A 1 103 ? -13.842 -6.316 26.225 1.00 80.06 103 THR A C 1
ATOM 821 O O . THR A 1 103 ? -13.487 -6.242 25.050 1.00 80.06 103 THR A O 1
ATOM 824 N N . GLU A 1 104 ? -13.696 -7.432 26.937 1.00 77.69 104 GLU A N 1
ATOM 825 C CA . GLU A 1 104 ? -13.071 -8.658 26.416 1.00 77.69 104 GLU A CA 1
ATOM 826 C C . GLU A 1 104 ? -13.721 -9.121 25.096 1.00 77.69 104 GLU A C 1
ATOM 828 O O . GLU A 1 104 ? -13.032 -9.389 24.115 1.00 77.69 104 GLU A O 1
ATOM 833 N N . LYS A 1 105 ? -15.056 -9.029 25.008 1.00 79.69 105 LYS A N 1
ATOM 834 C CA . LYS A 1 105 ? -15.830 -9.297 23.783 1.00 79.69 105 LYS A CA 1
ATOM 835 C C . LYS A 1 105 ? -15.526 -8.336 22.629 1.00 79.69 105 LYS A C 1
ATOM 837 O O . LYS A 1 105 ? -15.545 -8.743 21.471 1.00 79.69 105 LYS A O 1
ATOM 842 N N . GLU A 1 106 ? -15.288 -7.053 22.907 1.00 78.69 106 GLU A N 1
ATOM 843 C CA . GLU A 1 106 ? -14.912 -6.089 21.863 1.00 78.69 106 GLU A CA 1
ATOM 844 C C . GLU A 1 106 ? -13.479 -6.353 21.365 1.00 78.69 106 GLU A C 1
ATOM 846 O O . GLU A 1 106 ? -13.210 -6.213 20.174 1.00 78.69 106 GLU A O 1
ATOM 851 N N . THR A 1 107 ? -12.569 -6.784 22.242 1.00 80.94 107 THR A N 1
ATOM 852 C CA . THR A 1 107 ? -11.192 -7.163 21.877 1.00 80.94 107 THR A CA 1
ATOM 853 C C . THR A 1 107 ? -11.153 -8.432 21.017 1.00 80.94 107 THR A C 1
ATOM 855 O O . THR A 1 107 ? -10.442 -8.482 20.008 1.00 80.94 107 THR A O 1
ATOM 858 N N . GLU A 1 108 ? -11.964 -9.439 21.351 1.00 83.81 108 GLU A N 1
ATOM 859 C CA . GLU A 1 108 ? -12.163 -10.627 20.509 1.00 83.81 108 GLU A CA 1
ATOM 860 C C . GLU A 1 108 ? -12.741 -10.255 19.138 1.00 83.81 108 GLU A C 1
ATOM 862 O O . GLU A 1 108 ? -12.298 -10.761 18.105 1.00 83.81 108 GLU A O 1
ATOM 867 N N . MET A 1 109 ? -13.689 -9.314 19.103 1.00 83.31 109 MET A N 1
ATOM 868 C CA . MET A 1 109 ? -14.277 -8.823 17.858 1.00 83.31 109 MET A CA 1
ATOM 869 C C . MET A 1 109 ? -13.235 -8.150 16.958 1.00 83.31 109 MET A C 1
ATOM 871 O O . MET A 1 109 ? -13.181 -8.456 15.767 1.00 83.31 109 MET A O 1
ATOM 875 N N . VAL A 1 110 ? -12.377 -7.287 17.514 1.00 83.31 110 VAL A N 1
ATOM 876 C CA . VAL A 1 110 ? -11.275 -6.644 16.773 1.00 83.31 110 VAL A CA 1
ATOM 877 C C . VAL A 1 110 ? -10.292 -7.685 16.238 1.00 83.31 110 VAL A C 1
ATOM 879 O O . VAL A 1 110 ? -9.886 -7.599 15.079 1.00 83.31 110 VAL A O 1
ATOM 882 N N . SER A 1 111 ? -9.959 -8.698 17.040 1.00 84.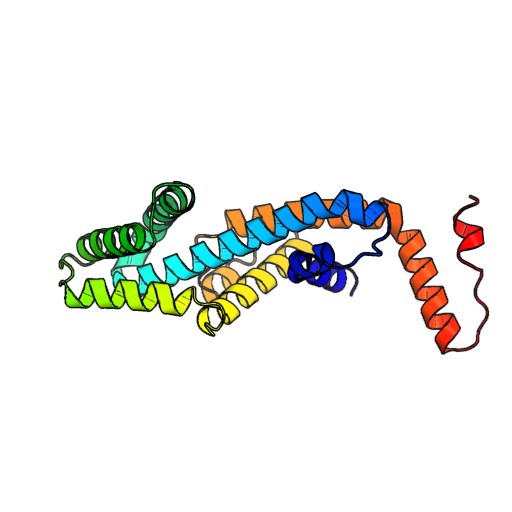12 111 SER A N 1
ATOM 883 C CA . SER A 1 111 ? -9.088 -9.801 16.615 1.00 84.12 111 SER A CA 1
ATOM 884 C C . SER A 1 111 ? -9.704 -10.580 15.446 1.00 84.12 111 SER A C 1
ATOM 886 O O . SER A 1 111 ? -9.063 -10.755 14.412 1.00 84.12 111 SER A O 1
ATOM 888 N N . SER A 1 112 ? -10.992 -10.933 15.538 1.00 85.56 112 SER A N 1
ATOM 889 C CA . SER A 1 112 ? -11.714 -11.614 14.453 1.00 85.56 112 SER A CA 1
ATOM 890 C C . SER A 1 112 ? -11.823 -10.754 13.189 1.00 85.56 112 SER A C 1
ATOM 892 O O . SER A 1 112 ? -11.728 -11.270 12.075 1.00 85.56 112 SER A O 1
ATOM 894 N N . MET A 1 113 ? -12.012 -9.438 13.331 1.00 84.31 113 MET A N 1
ATOM 895 C CA . MET A 1 113 ? -12.002 -8.509 12.196 1.00 84.31 113 MET A CA 1
ATOM 896 C C . MET A 1 113 ? -10.636 -8.474 11.513 1.00 84.31 113 MET A C 1
ATOM 898 O O . MET A 1 113 ? -10.579 -8.426 10.284 1.00 84.31 113 MET A O 1
ATOM 902 N N . MET A 1 114 ? -9.554 -8.515 12.288 1.00 85.00 114 MET A N 1
ATOM 903 C CA . MET A 1 114 ? -8.189 -8.503 11.773 1.00 85.00 114 MET A CA 1
ATOM 904 C C . MET A 1 114 ? -7.871 -9.775 10.988 1.00 85.00 114 MET A C 1
ATOM 906 O O . MET A 1 114 ? -7.470 -9.684 9.828 1.00 85.00 114 MET A O 1
ATOM 910 N N . GLU A 1 115 ? -8.175 -10.944 11.551 1.00 85.25 115 GLU A N 1
ATOM 911 C CA . GLU A 1 115 ? -8.016 -12.233 10.868 1.00 85.25 115 GLU A CA 1
ATOM 912 C C . GLU A 1 115 ? -8.840 -12.309 9.579 1.00 85.25 115 GLU A C 1
ATOM 914 O O . GLU A 1 115 ? -8.322 -12.671 8.524 1.00 85.25 115 GLU A O 1
ATOM 919 N N . LYS A 1 116 ? -10.117 -11.907 9.626 1.00 86.19 116 LYS A N 1
ATOM 920 C CA . LYS A 1 116 ? -10.996 -11.920 8.444 1.00 86.19 116 LYS A CA 1
ATOM 921 C C . LYS A 1 116 ? -10.552 -10.938 7.372 1.00 86.19 116 LYS A C 1
ATOM 923 O O . LYS A 1 116 ? -10.735 -11.220 6.193 1.00 86.19 116 LYS A O 1
ATOM 928 N N . THR A 1 117 ? -10.010 -9.788 7.768 1.00 84.44 117 THR A N 1
ATOM 929 C CA . THR A 1 117 ? -9.569 -8.763 6.820 1.00 84.44 117 THR A CA 1
ATOM 930 C C . THR A 1 117 ? -8.267 -9.160 6.147 1.00 84.44 117 THR A C 1
ATOM 932 O O . THR A 1 117 ? -8.136 -8.891 4.963 1.00 84.44 117 THR A O 1
ATOM 935 N N . LEU A 1 118 ? -7.339 -9.802 6.854 1.00 82.94 118 LEU A N 1
ATOM 936 C CA . LEU A 1 118 ? -6.050 -10.233 6.302 1.00 82.94 118 LEU A CA 1
ATOM 937 C C . LEU A 1 118 ? -6.101 -11.626 5.653 1.00 82.94 118 LEU A C 1
ATOM 939 O O . LEU A 1 118 ? -5.119 -12.067 5.060 1.00 82.94 118 LEU A O 1
ATOM 943 N N . ALA A 1 119 ? -7.238 -12.321 5.740 1.00 82.75 119 ALA A N 1
ATOM 944 C CA . ALA A 1 119 ? -7.423 -13.610 5.091 1.00 82.75 119 ALA A CA 1
ATOM 945 C C . ALA A 1 119 ? -7.312 -13.498 3.551 1.00 82.75 119 ALA A C 1
ATOM 947 O O . ALA A 1 119 ? -7.818 -12.532 2.974 1.00 82.75 119 ALA A O 1
ATOM 948 N N . PRO A 1 120 ? -6.779 -14.525 2.855 1.00 71.62 120 PRO A N 1
ATOM 949 C CA . PRO A 1 120 ? -6.578 -14.500 1.398 1.00 71.62 120 PRO A CA 1
ATOM 950 C C . PRO A 1 120 ? -7.843 -14.268 0.554 1.00 71.62 120 PRO A C 1
ATOM 952 O O . PRO A 1 120 ? -7.740 -13.879 -0.600 1.00 71.62 120 PRO A O 1
ATOM 955 N N . ASN A 1 121 ? -9.032 -14.512 1.117 1.00 76.94 121 ASN A N 1
ATOM 956 C CA . ASN A 1 121 ? -10.327 -14.365 0.437 1.00 76.94 121 ASN A CA 1
ATOM 957 C C . ASN A 1 121 ? -11.096 -13.109 0.889 1.00 76.94 121 ASN A C 1
ATOM 959 O O . ASN A 1 121 ? -12.315 -13.003 0.713 1.00 76.94 121 ASN A O 1
ATOM 963 N N . SER A 1 122 ? -10.411 -12.182 1.554 1.00 87.06 122 SER A N 1
ATOM 964 C CA . SER A 1 122 ? -11.006 -10.958 2.068 1.00 87.06 122 SER A CA 1
ATOM 965 C C . SER A 1 122 ? -11.298 -9.976 0.936 1.00 87.06 122 SER A C 1
ATOM 967 O O . SER A 1 122 ? -10.400 -9.350 0.378 1.00 87.06 122 SER A O 1
ATOM 969 N N . LYS A 1 123 ? -12.587 -9.739 0.662 1.00 88.06 123 LYS A N 1
ATOM 970 C CA . LYS A 1 123 ? -13.018 -8.692 -0.284 1.00 88.06 123 LYS A CA 1
ATOM 971 C C . LYS A 1 123 ? -12.513 -7.300 0.109 1.00 88.06 123 LYS A C 1
ATOM 973 O O . LYS A 1 123 ? -12.336 -6.447 -0.758 1.00 88.06 123 LYS A O 1
ATOM 978 N N . LEU A 1 124 ? -12.331 -7.054 1.410 1.00 86.88 124 LEU A N 1
ATOM 979 C CA . LEU A 1 124 ? -11.795 -5.789 1.903 1.00 86.88 124 LEU A CA 1
ATOM 980 C C . LEU A 1 124 ? -10.307 -5.670 1.566 1.00 86.88 124 LEU A C 1
ATOM 982 O O . LEU A 1 124 ? -9.896 -4.621 1.077 1.00 86.88 124 LEU A O 1
ATOM 986 N N . TYR A 1 125 ? -9.537 -6.744 1.752 1.00 87.88 125 TYR A N 1
ATOM 987 C CA . TYR A 1 125 ? -8.135 -6.791 1.342 1.00 87.88 125 TYR A CA 1
ATOM 988 C C . TYR A 1 125 ? -7.998 -6.553 -0.159 1.00 87.88 125 TYR A C 1
ATOM 990 O O . TYR A 1 125 ? -7.286 -5.638 -0.557 1.00 87.88 125 TYR A O 1
ATOM 998 N N . ASP A 1 126 ? -8.769 -7.271 -0.982 1.00 87.38 126 ASP A N 1
ATOM 999 C CA . ASP A 1 126 ? -8.763 -7.106 -2.441 1.00 87.38 126 ASP A CA 1
ATOM 1000 C C . ASP A 1 126 ? -9.078 -5.664 -2.862 1.00 87.38 126 ASP A C 1
ATOM 1002 O O . ASP A 1 126 ? -8.488 -5.118 -3.798 1.00 87.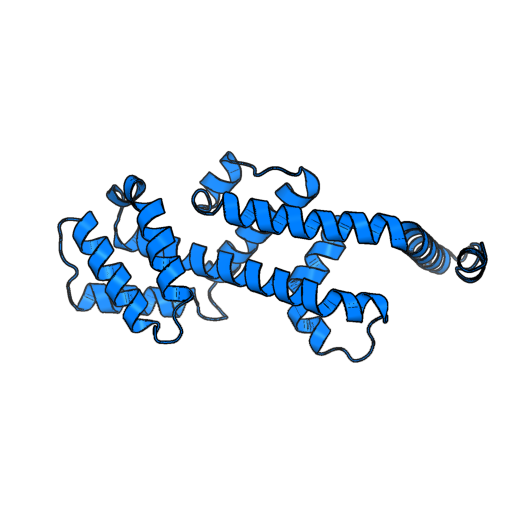38 126 ASP A O 1
ATOM 1006 N N . LEU A 1 127 ? -10.035 -5.025 -2.182 1.00 89.38 127 LEU A N 1
ATOM 1007 C CA . LEU A 1 127 ? -10.410 -3.641 -2.450 1.00 89.38 127 LEU A CA 1
ATOM 1008 C C . LEU A 1 127 ? -9.283 -2.670 -2.082 1.00 89.38 127 LEU A C 1
ATOM 1010 O O . LEU A 1 127 ? -8.982 -1.764 -2.860 1.00 89.38 127 LEU A O 1
ATOM 1014 N N . ILE A 1 128 ? -8.666 -2.843 -0.913 1.00 89.50 128 ILE A N 1
ATOM 1015 C CA . ILE A 1 128 ? -7.547 -2.010 -0.457 1.00 89.50 128 ILE A CA 1
ATOM 1016 C C . ILE A 1 128 ? -6.356 -2.190 -1.397 1.00 89.50 128 ILE A C 1
ATOM 1018 O O . ILE A 1 128 ? -5.811 -1.208 -1.896 1.00 89.50 128 ILE A O 1
ATOM 1022 N N . GLN A 1 129 ? -6.026 -3.434 -1.725 1.00 89.00 129 GLN A N 1
ATOM 1023 C CA . GLN A 1 129 ? -4.969 -3.801 -2.654 1.00 89.00 129 GLN A CA 1
ATOM 1024 C C . GLN A 1 129 ? -5.157 -3.124 -4.023 1.00 89.00 129 GLN A C 1
ATOM 1026 O O . GLN A 1 129 ? -4.224 -2.515 -4.557 1.00 89.00 129 GLN A O 1
ATOM 1031 N N . LYS A 1 130 ? -6.385 -3.139 -4.568 1.00 88.81 130 LYS A N 1
ATOM 1032 C CA . LYS A 1 130 ? -6.737 -2.410 -5.800 1.00 88.81 130 LYS A CA 1
ATOM 1033 C C . LYS A 1 130 ? -6.537 -0.904 -5.658 1.00 88.81 130 LYS A C 1
ATOM 1035 O O . LYS A 1 130 ? -5.907 -0.300 -6.521 1.00 88.81 130 LYS A O 1
ATOM 1040 N N . ARG A 1 131 ? -7.012 -0.298 -4.567 1.00 90.81 131 ARG A N 1
ATOM 1041 C CA . ARG A 1 131 ? -6.873 1.148 -4.311 1.00 90.81 131 ARG A CA 1
ATOM 1042 C C . ARG A 1 131 ? -5.418 1.591 -4.189 1.00 90.81 131 ARG A C 1
ATOM 1044 O O . ARG A 1 131 ? -5.073 2.657 -4.699 1.00 90.81 131 ARG A O 1
ATOM 1051 N N . VAL A 1 132 ? -4.571 0.796 -3.533 1.00 90.25 132 VAL A N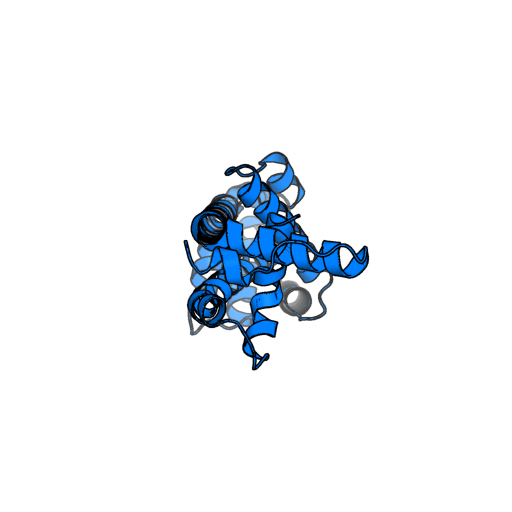 1
ATOM 1052 C CA . VAL A 1 132 ? -3.123 1.046 -3.460 1.00 90.25 132 VAL A CA 1
ATOM 1053 C C . VAL A 1 132 ? -2.520 0.955 -4.863 1.00 90.25 132 VAL A C 1
ATOM 1055 O O . VAL A 1 132 ? -1.808 1.864 -5.282 1.00 90.25 132 VAL A O 1
ATOM 1058 N N . GLY A 1 133 ? -2.871 -0.082 -5.632 1.00 88.12 133 GLY A N 1
ATOM 1059 C CA . GLY A 1 133 ? -2.416 -0.246 -7.015 1.00 88.12 133 GLY A CA 1
ATOM 1060 C C . GLY A 1 133 ? -2.823 0.909 -7.940 1.00 88.12 133 GLY A C 1
ATOM 1061 O O . GLY A 1 133 ? -2.022 1.363 -8.753 1.00 88.12 133 GLY A O 1
ATOM 1062 N N . GLU A 1 134 ? -4.044 1.428 -7.812 1.00 88.94 134 GLU A N 1
ATOM 1063 C CA . GLU A 1 134 ? -4.517 2.579 -8.591 1.00 88.94 134 GLU A CA 1
ATOM 1064 C C . GLU A 1 134 ? -3.763 3.872 -8.256 1.00 88.94 134 GLU A C 1
ATOM 1066 O O . GLU A 1 134 ? -3.401 4.623 -9.164 1.00 88.94 134 GLU A O 1
ATOM 1071 N N . ASN A 1 135 ? -3.468 4.116 -6.976 1.00 89.81 135 ASN A N 1
ATOM 1072 C CA . ASN A 1 135 ? -2.655 5.265 -6.574 1.00 89.81 135 ASN A CA 1
ATOM 1073 C C . ASN A 1 135 ? -1.197 5.116 -7.033 1.00 89.81 135 ASN A C 1
ATOM 1075 O O . ASN A 1 135 ? -0.622 6.070 -7.557 1.00 89.81 135 ASN A O 1
ATOM 1079 N N . LEU A 1 136 ? -0.620 3.913 -6.953 1.00 90.00 136 LEU A N 1
ATOM 1080 C CA . LEU A 1 136 ? 0.715 3.634 -7.494 1.00 90.00 136 LEU A CA 1
ATOM 1081 C C . LEU A 1 136 ? 0.791 3.899 -9.000 1.00 90.00 136 LEU A C 1
ATOM 1083 O O . LEU A 1 136 ? 1.740 4.532 -9.460 1.00 90.00 136 LEU A O 1
ATOM 1087 N N . LYS A 1 137 ? -0.226 3.493 -9.774 1.00 87.31 137 LYS A N 1
ATOM 1088 C CA . LYS A 1 137 ? -0.309 3.815 -11.210 1.00 87.31 137 LYS A CA 1
ATOM 1089 C C . LYS A 1 137 ? -0.235 5.318 -11.458 1.00 87.31 137 LYS A C 1
ATOM 1091 O O . LYS A 1 137 ? 0.497 5.754 -12.343 1.00 87.31 137 LYS A O 1
ATOM 1096 N N . LYS A 1 138 ? -0.973 6.113 -10.678 1.00 87.94 138 LYS A N 1
ATOM 1097 C CA . LYS A 1 138 ? -0.955 7.579 -10.788 1.00 87.94 138 LYS A CA 1
ATOM 1098 C C . LYS A 1 138 ? 0.430 8.146 -10.495 1.00 87.94 138 LYS A C 1
ATOM 1100 O O . LYS A 1 138 ? 0.910 8.954 -11.285 1.00 87.94 138 LYS A O 1
ATOM 1105 N N . VAL A 1 139 ? 1.096 7.677 -9.440 1.00 89.81 139 VAL A N 1
ATOM 1106 C CA . VAL A 1 139 ? 2.466 8.103 -9.110 1.00 89.81 139 VAL A CA 1
ATOM 1107 C C . VAL A 1 139 ? 3.450 7.724 -10.215 1.00 89.81 139 VAL A C 1
ATOM 1109 O O . VAL A 1 139 ? 4.286 8.534 -10.598 1.00 89.81 139 VAL A O 1
ATOM 1112 N N . ILE A 1 140 ? 3.343 6.528 -10.787 1.00 87.12 140 ILE A N 1
ATOM 1113 C CA . ILE A 1 140 ? 4.250 6.083 -11.853 1.00 87.12 140 ILE A CA 1
ATOM 1114 C C . ILE A 1 140 ? 4.099 6.938 -13.114 1.00 87.12 140 ILE A C 1
ATOM 1116 O O . ILE A 1 140 ? 5.092 7.243 -13.770 1.00 87.12 140 ILE A O 1
ATOM 1120 N N . VAL A 1 141 ? 2.875 7.352 -13.450 1.00 86.00 141 VAL A N 1
ATOM 1121 C CA . VAL A 1 141 ? 2.617 8.188 -14.631 1.00 86.00 141 VAL A CA 1
ATOM 1122 C C . VAL A 1 141 ? 2.973 9.654 -14.372 1.00 86.00 141 VAL A C 1
ATOM 1124 O O . VAL A 1 141 ? 3.650 10.272 -15.189 1.00 86.00 141 VAL A O 1
ATOM 1127 N N . ASN A 1 142 ? 2.549 10.210 -13.236 1.00 87.81 142 ASN A N 1
ATOM 1128 C CA . ASN A 1 142 ? 2.611 11.651 -12.975 1.00 87.81 142 ASN A CA 1
ATOM 1129 C C . ASN A 1 142 ? 3.821 12.065 -12.124 1.00 87.81 142 ASN A C 1
ATOM 1131 O O . ASN A 1 142 ? 4.192 13.233 -12.107 1.00 87.81 142 ASN A O 1
ATOM 1135 N N . GLY A 1 143 ? 4.446 11.130 -11.408 1.00 86.88 143 GLY A N 1
ATOM 1136 C CA . GLY A 1 143 ? 5.520 11.393 -10.441 1.00 86.88 143 GLY A CA 1
ATOM 1137 C C . GLY A 1 143 ? 5.050 11.975 -9.108 1.00 86.88 143 GLY A C 1
ATOM 1138 O O . GLY A 1 143 ? 5.885 12.295 -8.271 1.00 86.88 143 GLY A O 1
ATOM 1139 N N . VAL A 1 144 ? 3.740 12.125 -8.905 1.00 88.94 144 VAL A N 1
ATOM 1140 C CA . VAL A 1 144 ? 3.148 12.725 -7.703 1.00 88.94 144 VAL A CA 1
ATOM 1141 C C . VAL A 1 144 ? 1.902 11.960 -7.266 1.00 88.94 144 VAL A C 1
ATOM 1143 O O . VAL A 1 144 ? 1.232 11.321 -8.082 1.00 88.94 144 VAL A O 1
ATOM 1146 N N . THR A 1 145 ? 1.595 12.036 -5.975 1.00 88.06 145 THR A N 1
ATOM 1147 C CA . THR A 1 145 ? 0.375 11.508 -5.358 1.00 88.06 145 THR A CA 1
ATOM 1148 C C . THR A 1 145 ? -0.820 12.425 -5.620 1.00 88.06 145 THR A C 1
ATOM 1150 O O . THR A 1 145 ? -0.711 13.650 -5.586 1.00 88.06 145 THR A O 1
ATOM 1153 N N . ASP A 1 146 ? -1.988 11.829 -5.867 1.00 90.94 146 ASP A N 1
ATOM 1154 C CA . ASP A 1 146 ? -3.267 12.543 -5.922 1.00 90.94 146 ASP A CA 1
ATOM 1155 C C . ASP A 1 146 ? -3.877 12.556 -4.514 1.00 90.94 146 ASP A C 1
ATOM 1157 O O . ASP A 1 146 ? -4.416 11.551 -4.045 1.00 90.94 146 ASP A O 1
ATOM 1161 N N . LYS A 1 147 ? -3.749 13.687 -3.813 1.00 89.38 147 LYS A N 1
ATOM 1162 C CA . LYS A 1 147 ? -4.177 13.818 -2.411 1.00 89.38 147 LYS A CA 1
ATOM 1163 C C . LYS A 1 147 ? -5.674 13.586 -2.221 1.00 89.38 147 LYS A C 1
ATOM 1165 O O . LYS A 1 147 ? -6.072 12.974 -1.227 1.00 89.38 147 LYS A O 1
ATOM 1170 N N . ASP A 1 148 ? -6.495 14.008 -3.179 1.00 89.62 148 ASP A N 1
ATOM 1171 C CA . ASP A 1 148 ? -7.944 13.823 -3.115 1.00 89.62 148 ASP A CA 1
ATOM 1172 C C . ASP A 1 148 ? -8.307 12.344 -3.273 1.00 89.62 148 ASP A C 1
ATOM 1174 O O . ASP A 1 148 ? -9.140 11.811 -2.533 1.00 89.62 148 ASP A O 1
ATOM 1178 N N . MET A 1 149 ? -7.654 11.650 -4.208 1.00 88.56 149 MET A N 1
ATOM 1179 C CA . MET A 1 149 ? -7.823 10.211 -4.405 1.00 88.56 149 MET A CA 1
ATOM 1180 C C . MET A 1 149 ? -7.326 9.408 -3.197 1.00 88.56 149 MET A C 1
ATOM 1182 O O . MET A 1 149 ? -8.022 8.501 -2.735 1.00 88.56 149 MET A O 1
ATOM 1186 N N . MET A 1 150 ? -6.176 9.776 -2.631 1.00 88.56 150 MET A N 1
ATOM 1187 C CA . MET A 1 150 ? -5.625 9.157 -1.422 1.00 88.56 150 MET A CA 1
ATOM 1188 C C . MET A 1 150 ? -6.573 9.323 -0.230 1.00 88.56 150 MET A C 1
ATOM 1190 O O . MET A 1 150 ? -6.855 8.350 0.473 1.00 88.56 150 MET A O 1
ATOM 1194 N N . GLY A 1 151 ? -7.145 10.517 -0.045 1.00 86.56 151 GLY A N 1
ATOM 1195 C CA . GLY A 1 151 ? -8.170 10.774 0.967 1.00 86.56 151 GLY A CA 1
ATOM 1196 C C . GLY A 1 151 ? -9.419 9.909 0.772 1.00 86.56 151 GLY A C 1
ATOM 1197 O O . GLY A 1 151 ? -9.846 9.223 1.705 1.00 86.56 151 GLY A O 1
ATOM 1198 N N . LYS A 1 152 ? -9.966 9.861 -0.452 1.00 87.75 152 LYS A N 1
ATOM 1199 C CA . LYS A 1 152 ? -11.141 9.034 -0.800 1.00 87.75 152 LYS A CA 1
ATOM 1200 C C . LYS A 1 152 ? -10.897 7.541 -0.592 1.00 87.75 152 LYS A C 1
ATOM 1202 O O . LYS A 1 152 ? -11.808 6.812 -0.202 1.00 87.75 152 LYS A O 1
ATOM 1207 N N . HIS A 1 153 ? -9.678 7.076 -0.848 1.00 87.88 153 HIS A N 1
ATOM 1208 C CA . HIS A 1 153 ? -9.304 5.673 -0.692 1.00 87.88 153 HIS A CA 1
ATOM 1209 C C . HIS A 1 153 ? -8.939 5.295 0.747 1.00 87.88 153 HIS A C 1
ATOM 1211 O O . HIS A 1 153 ? -8.835 4.101 1.031 1.00 87.88 153 HIS A O 1
ATOM 1217 N N . GLY A 1 154 ? -8.814 6.271 1.655 1.00 84.19 154 GLY A N 1
ATOM 1218 C CA . GLY A 1 154 ? -8.401 6.045 3.042 1.00 84.19 154 GLY A CA 1
ATOM 1219 C C . GLY A 1 154 ? -6.899 5.785 3.191 1.00 84.19 154 GLY A C 1
ATOM 1220 O O . GLY A 1 154 ? -6.491 5.113 4.131 1.00 84.19 154 GLY A O 1
ATOM 1221 N N . LEU A 1 155 ? -6.094 6.291 2.256 1.00 88.12 155 LEU A N 1
ATOM 1222 C CA . LEU A 1 155 ? -4.645 6.089 2.165 1.00 88.12 155 LEU A CA 1
ATOM 1223 C C . LEU A 1 155 ? -3.841 7.350 2.507 1.00 88.12 155 LEU A C 1
ATOM 1225 O O . LEU A 1 155 ? -2.637 7.374 2.288 1.00 88.12 155 LEU A O 1
ATOM 1229 N N . ALA A 1 156 ? -4.476 8.400 3.035 1.00 88.56 156 ALA A N 1
ATOM 1230 C CA . ALA A 1 156 ? -3.821 9.684 3.305 1.00 88.56 156 ALA A CA 1
ATOM 1231 C C . ALA A 1 156 ? -2.559 9.545 4.179 1.00 88.56 156 ALA A C 1
ATOM 1233 O O . ALA A 1 156 ? -1.540 10.163 3.900 1.00 88.56 156 ALA A O 1
ATOM 1234 N N . GLN A 1 157 ? -2.593 8.675 5.190 1.00 88.75 157 GLN A N 1
ATOM 1235 C CA . GLN A 1 157 ? -1.455 8.424 6.083 1.00 88.75 157 GLN A CA 1
ATOM 1236 C C . GLN A 1 157 ? -0.304 7.658 5.416 1.00 88.75 157 GLN A C 1
ATOM 1238 O O . GLN A 1 157 ? 0.794 7.610 5.967 1.00 88.75 157 GLN A O 1
ATOM 1243 N N . LEU A 1 158 ? -0.560 7.049 4.258 1.00 90.31 158 LEU A N 1
ATOM 1244 C CA . LEU A 1 158 ? 0.377 6.222 3.496 1.00 90.31 158 LEU A CA 1
ATOM 1245 C C . LEU A 1 158 ? 0.907 6.943 2.250 1.00 90.31 158 LEU A C 1
ATOM 1247 O O . LEU A 1 158 ? 1.447 6.309 1.345 1.00 90.31 158 LEU A O 1
ATOM 1251 N N . GLU A 1 159 ? 0.715 8.265 2.171 1.00 91.94 159 GLU A N 1
ATOM 1252 C CA . GLU A 1 159 ? 1.132 9.071 1.024 1.00 91.94 159 GLU A CA 1
ATOM 1253 C C . GLU A 1 159 ? 2.622 8.921 0.724 1.00 91.94 159 GLU A C 1
ATOM 1255 O O . GLU A 1 159 ? 2.992 8.661 -0.420 1.00 91.94 159 GLU A O 1
ATOM 1260 N N . THR A 1 160 ? 3.463 9.023 1.751 1.00 92.12 160 THR A N 1
ATOM 1261 C CA . THR A 1 160 ? 4.919 8.944 1.613 1.00 92.12 160 THR A CA 1
ATOM 1262 C C . THR A 1 160 ? 5.367 7.578 1.101 1.00 92.12 160 THR A C 1
ATOM 1264 O O . THR A 1 160 ? 6.195 7.502 0.198 1.00 92.12 160 THR A O 1
ATOM 1267 N N . GLU A 1 161 ? 4.807 6.501 1.645 1.00 93.12 161 GLU A N 1
ATOM 1268 C CA . GLU A 1 161 ? 5.160 5.122 1.314 1.00 93.12 161 GLU A CA 1
ATOM 1269 C C . GLU A 1 161 ? 4.727 4.767 -0.118 1.00 93.12 161 GLU A C 1
ATOM 1271 O O . GLU A 1 161 ? 5.496 4.186 -0.885 1.00 93.12 161 GLU A O 1
ATOM 1276 N N . VAL A 1 162 ? 3.518 5.184 -0.515 1.00 92.44 162 VAL A N 1
ATOM 1277 C CA . VAL A 1 162 ? 3.017 5.014 -1.889 1.00 92.44 162 VAL A CA 1
ATOM 1278 C C . VAL A 1 162 ? 3.830 5.849 -2.881 1.00 92.44 162 VAL A C 1
ATOM 1280 O O . VAL A 1 162 ? 4.137 5.370 -3.976 1.00 92.44 162 VAL A O 1
ATOM 1283 N N . LEU A 1 163 ? 4.200 7.080 -2.513 1.00 93.69 163 LEU A N 1
ATOM 1284 C CA . LEU A 1 163 ? 5.030 7.946 -3.346 1.00 93.69 163 LEU A CA 1
ATOM 1285 C C . LEU A 1 163 ? 6.420 7.339 -3.560 1.00 93.69 163 LEU A C 1
ATOM 1287 O O . LEU A 1 163 ? 6.851 7.215 -4.705 1.00 93.69 163 LEU A O 1
ATOM 1291 N N . ASP A 1 164 ? 7.103 6.928 -2.489 1.00 93.50 164 ASP A N 1
ATOM 1292 C CA . ASP A 1 164 ? 8.445 6.347 -2.575 1.00 93.50 164 ASP A CA 1
ATOM 1293 C C . ASP A 1 164 ? 8.463 5.088 -3.452 1.00 93.50 164 ASP A C 1
ATOM 1295 O O . ASP A 1 164 ? 9.241 5.004 -4.410 1.00 93.50 164 ASP A O 1
ATOM 1299 N N . LEU A 1 165 ? 7.547 4.146 -3.195 1.00 92.25 165 LEU A N 1
ATOM 1300 C CA . LEU A 1 165 ? 7.436 2.926 -3.990 1.00 92.25 165 LEU A CA 1
ATOM 1301 C C . LEU A 1 165 ? 7.148 3.245 -5.465 1.00 92.25 165 LEU A C 1
ATOM 1303 O O . LEU A 1 165 ? 7.804 2.705 -6.358 1.00 92.25 165 LEU A O 1
ATOM 1307 N N . GLY A 1 166 ? 6.218 4.164 -5.740 1.00 91.06 166 GLY A N 1
ATOM 1308 C CA . GLY A 1 166 ? 5.892 4.575 -7.104 1.00 91.06 166 GLY A CA 1
ATOM 1309 C C . GLY A 1 166 ? 7.075 5.216 -7.838 1.00 91.06 166 GLY A C 1
ATOM 1310 O O . GLY A 1 166 ? 7.312 4.902 -9.006 1.00 91.06 166 GLY A O 1
ATOM 1311 N N . ILE A 1 167 ? 7.869 6.054 -7.162 1.00 92.88 167 ILE A N 1
ATOM 1312 C CA . ILE A 1 167 ? 9.082 6.659 -7.732 1.00 92.88 167 ILE A CA 1
ATOM 1313 C C . ILE A 1 167 ? 10.160 5.604 -7.998 1.00 92.88 167 ILE A C 1
ATOM 1315 O O . ILE A 1 167 ? 10.787 5.632 -9.062 1.00 92.88 167 ILE A O 1
ATOM 1319 N N . ARG A 1 168 ? 10.379 4.656 -7.078 1.00 91.06 168 ARG A N 1
ATOM 1320 C CA . ARG A 1 168 ? 11.339 3.558 -7.282 1.00 91.06 168 ARG A CA 1
ATOM 1321 C C . ARG A 1 168 ? 10.952 2.687 -8.475 1.00 91.06 168 ARG A C 1
ATOM 1323 O O . ARG A 1 168 ? 11.803 2.424 -9.325 1.00 91.06 168 ARG A O 1
ATOM 1330 N N . ILE A 1 169 ? 9.677 2.312 -8.589 1.00 88.31 169 ILE A N 1
ATOM 1331 C CA . ILE A 1 169 ? 9.157 1.555 -9.736 1.00 88.31 169 ILE A CA 1
ATOM 1332 C C . ILE A 1 169 ? 9.348 2.348 -11.033 1.00 88.31 169 ILE A C 1
ATOM 1334 O O . ILE A 1 169 ? 9.883 1.819 -12.009 1.00 88.31 169 ILE A O 1
ATOM 1338 N N . ARG A 1 170 ? 8.977 3.634 -11.037 1.00 87.81 170 ARG A N 1
ATOM 1339 C CA . ARG A 1 170 ? 9.106 4.509 -12.206 1.00 87.81 170 ARG A CA 1
ATOM 1340 C C . ARG A 1 170 ? 10.545 4.593 -12.714 1.00 87.81 170 ARG A C 1
ATOM 1342 O O . ARG A 1 170 ? 10.762 4.442 -13.910 1.00 87.81 170 ARG A O 1
ATOM 1349 N N . LYS A 1 171 ? 11.529 4.772 -11.828 1.00 88.31 171 LYS A N 1
ATOM 1350 C CA . LYS A 1 171 ? 12.953 4.825 -12.213 1.00 88.31 171 LYS A CA 1
ATOM 1351 C C . LYS A 1 171 ? 13.402 3.550 -12.929 1.00 88.31 171 LYS A C 1
ATOM 1353 O O . LYS A 1 171 ? 14.103 3.615 -13.935 1.00 88.31 171 LYS A O 1
ATOM 1358 N N . VAL A 1 172 ? 12.977 2.388 -12.433 1.00 84.44 172 VAL A N 1
ATOM 1359 C CA . VAL A 1 172 ? 13.293 1.095 -13.059 1.00 84.44 172 VAL A CA 1
ATOM 1360 C C . VAL A 1 172 ? 12.600 0.952 -14.408 1.00 84.44 172 VAL A C 1
ATOM 1362 O O . VAL A 1 172 ? 13.205 0.453 -15.352 1.00 84.44 172 VAL A O 1
ATOM 1365 N N . MET A 1 173 ? 11.356 1.415 -14.521 1.00 81.00 173 MET A N 1
ATOM 1366 C CA . MET A 1 173 ? 10.623 1.428 -15.787 1.00 81.00 173 MET A CA 1
ATOM 1367 C C . MET A 1 173 ? 11.280 2.325 -16.830 1.00 81.00 173 MET A C 1
ATOM 1369 O O . MET A 1 173 ? 11.416 1.925 -17.983 1.00 81.00 173 MET A O 1
ATOM 1373 N N . GLU A 1 174 ? 11.692 3.527 -16.435 1.00 84.75 174 GLU A N 1
ATOM 1374 C CA . GLU A 1 174 ? 12.377 4.478 -17.310 1.00 84.75 174 GLU A CA 1
ATOM 1375 C C . GLU A 1 174 ? 13.722 3.918 -17.778 1.00 84.75 174 GLU A C 1
ATOM 1377 O O . GLU A 1 174 ? 14.013 3.977 -18.972 1.00 84.75 174 GLU A O 1
ATOM 1382 N N . LEU A 1 175 ? 14.490 3.285 -16.884 1.00 82.94 175 LEU A N 1
ATOM 1383 C CA . LEU A 1 175 ? 15.735 2.604 -17.240 1.00 82.94 175 LEU A CA 1
ATOM 1384 C C . LEU A 1 175 ? 15.488 1.448 -18.219 1.00 82.94 175 LEU A C 1
ATOM 1386 O O . LEU A 1 175 ? 16.123 1.384 -19.270 1.00 82.94 175 LEU A O 1
ATOM 1390 N N . ASN A 1 176 ? 14.531 0.569 -17.916 1.00 77.31 176 ASN A N 1
ATOM 1391 C CA . ASN A 1 176 ? 14.185 -0.555 -18.786 1.00 77.31 176 ASN A CA 1
ATOM 1392 C C . ASN A 1 176 ? 13.702 -0.084 -20.163 1.00 77.31 176 ASN A C 1
ATOM 1394 O O . ASN A 1 176 ? 14.060 -0.668 -21.185 1.00 77.31 176 ASN A O 1
ATOM 1398 N N . ARG A 1 177 ? 12.936 1.010 -20.216 1.00 77.81 177 ARG A N 1
ATOM 1399 C CA . ARG A 1 177 ? 12.511 1.629 -21.473 1.00 77.81 177 ARG A CA 1
ATOM 1400 C C . ARG A 1 177 ? 13.679 2.256 -22.232 1.00 77.81 177 ARG A C 1
ATOM 1402 O O . ARG A 1 177 ? 13.707 2.154 -23.453 1.00 77.81 177 ARG A O 1
ATOM 1409 N N . ALA A 1 178 ? 14.621 2.901 -21.552 1.00 80.94 178 ALA A N 1
ATOM 1410 C CA . ALA A 1 178 ? 15.778 3.514 -22.199 1.00 80.94 178 ALA A CA 1
ATOM 1411 C C . ALA A 1 178 ? 16.705 2.463 -22.829 1.00 80.94 178 ALA A C 1
ATOM 1413 O O . ALA A 1 178 ? 17.179 2.663 -23.944 1.00 80.94 178 ALA A O 1
ATOM 1414 N N . VAL A 1 179 ? 16.921 1.339 -22.141 1.00 78.75 179 VAL A N 1
ATOM 1415 C CA . VAL A 1 179 ? 17.842 0.282 -22.584 1.00 78.75 179 VAL A CA 1
ATOM 1416 C C . VAL A 1 179 ? 17.183 -0.660 -23.594 1.00 78.75 179 VAL A C 1
ATOM 1418 O O . VAL A 1 179 ? 17.736 -0.910 -24.660 1.00 78.75 179 VAL A O 1
ATOM 1421 N N . PHE A 1 180 ? 15.981 -1.157 -23.297 1.00 72.69 180 PHE A N 1
ATOM 1422 C CA . PHE A 1 180 ? 15.329 -2.213 -24.082 1.00 72.69 180 PHE A CA 1
ATOM 1423 C C . PHE A 1 180 ? 14.136 -1.716 -24.904 1.00 72.69 180 PHE A C 1
ATOM 1425 O O . PHE A 1 180 ? 13.524 -2.491 -25.634 1.00 72.69 180 PHE A O 1
ATOM 1432 N N . GLY A 1 181 ? 13.796 -0.424 -24.838 1.00 69.06 181 GLY A N 1
ATOM 1433 C CA . GLY A 1 181 ? 12.618 0.128 -25.514 1.00 69.06 181 GLY A CA 1
ATOM 1434 C C . GLY A 1 181 ? 12.599 -0.118 -27.018 1.00 69.06 181 GLY A C 1
ATOM 1435 O O . GLY A 1 181 ? 11.548 -0.442 -27.559 1.00 69.06 181 GLY A O 1
ATOM 1436 N N . ARG A 1 182 ? 13.758 -0.034 -27.684 1.00 71.75 182 ARG A N 1
ATOM 1437 C CA . ARG A 1 182 ? 13.874 -0.333 -29.121 1.00 71.75 182 ARG A CA 1
ATOM 1438 C C . ARG A 1 182 ? 13.593 -1.803 -29.432 1.00 71.75 182 ARG A C 1
ATOM 1440 O O . ARG A 1 182 ? 12.907 -2.081 -30.407 1.00 71.75 182 ARG A O 1
ATOM 1447 N N . LEU A 1 183 ? 14.059 -2.722 -28.584 1.00 68.81 183 LEU A N 1
ATOM 1448 C CA . LEU A 1 183 ? 13.780 -4.154 -28.725 1.00 68.81 183 LEU A CA 1
ATOM 1449 C C . LEU A 1 183 ? 12.297 -4.453 -28.489 1.00 68.81 183 LEU A C 1
ATOM 1451 O O . LEU A 1 183 ? 11.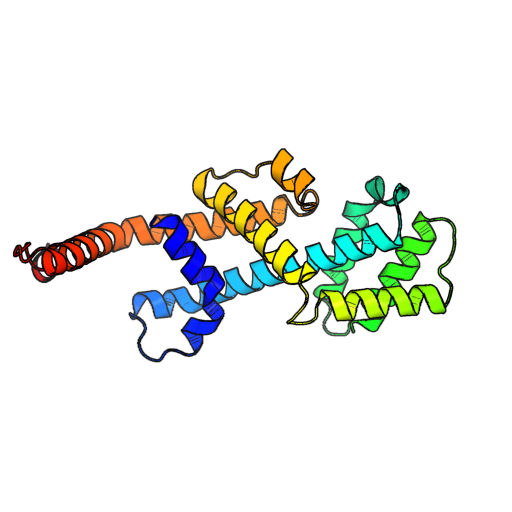716 -5.242 -29.222 1.00 68.81 183 LEU A O 1
ATOM 1455 N N . TYR A 1 184 ? 11.664 -3.796 -27.512 1.00 66.81 184 TYR A N 1
ATOM 1456 C CA . TYR A 1 184 ? 10.225 -3.948 -27.289 1.00 66.81 184 TYR A CA 1
ATOM 1457 C C . TYR A 1 184 ? 9.389 -3.413 -28.453 1.00 66.81 184 TYR A C 1
ATOM 1459 O O . TYR A 1 184 ? 8.398 -4.042 -28.803 1.00 66.81 184 TYR A O 1
ATOM 1467 N N . ILE A 1 185 ? 9.782 -2.288 -29.060 1.00 70.12 185 ILE A N 1
ATOM 1468 C CA . ILE A 1 185 ? 9.118 -1.758 -30.260 1.00 70.12 185 ILE A CA 1
ATOM 1469 C C . ILE A 1 185 ? 9.276 -2.743 -31.421 1.00 70.12 185 ILE A C 1
ATOM 1471 O O . ILE A 1 185 ? 8.270 -3.156 -31.977 1.00 70.12 185 ILE A O 1
ATOM 1475 N N . ALA A 1 186 ? 10.497 -3.212 -31.700 1.00 68.44 186 ALA A N 1
ATOM 1476 C CA . ALA A 1 186 ? 10.745 -4.189 -32.763 1.00 68.44 186 ALA A CA 1
ATOM 1477 C C . ALA A 1 186 ? 9.961 -5.501 -32.563 1.00 68.44 186 ALA A C 1
ATOM 1479 O O . ALA A 1 186 ? 9.391 -6.029 -33.508 1.00 68.44 186 ALA A O 1
ATOM 1480 N N . LEU A 1 187 ? 9.866 -6.002 -31.326 1.00 66.44 187 LEU A N 1
ATOM 1481 C CA . LEU A 1 187 ? 9.054 -7.181 -31.003 1.00 66.44 187 LEU A CA 1
ATOM 1482 C C . LEU A 1 187 ? 7.553 -6.938 -31.203 1.00 66.44 187 LEU A C 1
ATOM 1484 O O . LEU A 1 187 ? 6.848 -7.827 -31.667 1.00 66.44 187 LEU A O 1
ATOM 1488 N N . LEU A 1 188 ? 7.044 -5.762 -30.824 1.00 67.31 188 LEU A N 1
ATOM 1489 C CA . LEU A 1 188 ? 5.637 -5.410 -31.033 1.00 67.31 188 LEU A CA 1
ATOM 1490 C C . LEU A 1 188 ? 5.317 -5.249 -32.522 1.00 67.31 188 LEU A C 1
ATOM 1492 O O . LEU A 1 188 ? 4.261 -5.706 -32.965 1.00 67.31 188 LEU A O 1
ATOM 1496 N N . ASP A 1 189 ? 6.232 -4.656 -33.284 1.00 71.00 189 ASP A N 1
ATOM 1497 C CA . ASP A 1 189 ? 6.129 -4.523 -34.735 1.00 71.00 189 ASP A CA 1
ATOM 1498 C C . ASP A 1 189 ? 6.152 -5.906 -35.402 1.00 71.00 189 ASP A C 1
ATOM 1500 O O . ASP A 1 189 ? 5.299 -6.173 -36.237 1.00 71.00 189 ASP A O 1
ATOM 1504 N N . ASP A 1 190 ? 7.015 -6.833 -34.973 1.00 67.19 190 ASP A N 1
ATOM 1505 C CA . ASP A 1 190 ? 7.037 -8.220 -35.470 1.00 67.19 190 ASP A CA 1
ATOM 1506 C C . ASP A 1 190 ? 5.749 -8.995 -35.122 1.00 67.19 190 ASP A C 1
ATOM 1508 O O . ASP A 1 190 ? 5.226 -9.746 -35.947 1.00 67.19 190 ASP A O 1
ATOM 1512 N N . ILE A 1 191 ? 5.198 -8.810 -33.916 1.00 68.62 191 ILE A N 1
ATOM 1513 C CA . ILE A 1 191 ? 3.940 -9.456 -33.497 1.00 68.62 191 ILE A CA 1
ATOM 1514 C C . ILE A 1 191 ? 2.749 -8.928 -34.310 1.00 68.62 191 ILE A C 1
ATOM 1516 O O . ILE A 1 191 ? 1.874 -9.704 -34.693 1.00 68.62 191 ILE A O 1
ATOM 1520 N N . THR A 1 192 ? 2.700 -7.621 -34.569 1.00 68.12 192 THR A N 1
ATOM 1521 C CA . THR A 1 192 ? 1.622 -6.994 -35.355 1.00 68.12 192 THR A CA 1
ATOM 1522 C C . THR A 1 192 ? 1.763 -7.298 -36.847 1.00 68.12 192 THR A C 1
ATOM 1524 O O . THR A 1 192 ? 0.793 -7.692 -37.487 1.00 68.12 192 THR A O 1
ATOM 1527 N N . ALA A 1 193 ? 2.984 -7.272 -37.377 1.00 59.94 193 ALA A N 1
ATOM 1528 C CA . ALA A 1 193 ? 3.335 -7.718 -38.723 1.00 59.94 193 ALA A CA 1
ATOM 1529 C C . ALA A 1 193 ? 2.982 -9.196 -38.974 1.00 59.94 193 ALA A C 1
ATOM 1531 O O . ALA A 1 193 ? 2.454 -9.544 -40.031 1.00 59.94 193 ALA A O 1
ATOM 1532 N N . GLY A 1 194 ? 3.213 -10.065 -37.985 1.00 54.72 194 GLY A N 1
ATOM 1533 C CA . GLY A 1 194 ? 2.814 -11.473 -38.022 1.00 54.72 194 GLY A CA 1
ATOM 1534 C C . GLY A 1 194 ? 1.298 -11.697 -37.977 1.00 54.72 194 GLY A C 1
ATOM 1535 O O . GLY A 1 194 ? 0.831 -12.735 -38.443 1.00 54.72 194 GLY A O 1
ATOM 1536 N N . ALA A 1 195 ? 0.526 -10.733 -37.463 1.00 54.06 195 ALA A N 1
ATOM 1537 C CA . ALA A 1 195 ? -0.936 -10.754 -37.498 1.00 54.06 195 ALA A CA 1
ATOM 1538 C C . ALA A 1 195 ? -1.504 -10.258 -38.845 1.00 54.06 195 ALA A C 1
ATOM 1540 O O . ALA A 1 195 ? -2.545 -10.753 -39.274 1.00 54.06 195 ALA A O 1
ATOM 1541 N N . ASP A 1 196 ? -0.793 -9.354 -39.529 1.00 48.28 196 ASP A N 1
ATOM 1542 C CA . ASP A 1 196 ? -1.218 -8.733 -40.795 1.00 48.28 196 ASP A CA 1
ATOM 1543 C C . ASP A 1 196 ? -0.541 -9.323 -42.054 1.00 48.28 196 ASP A C 1
ATOM 1545 O O . ASP A 1 196 ? -0.828 -8.905 -43.176 1.00 48.28 196 ASP A O 1
ATOM 1549 N N . GLY A 1 197 ? 0.349 -10.311 -41.908 1.00 47.94 197 GLY A N 1
ATOM 1550 C CA . GLY A 1 197 ? 1.013 -10.989 -43.031 1.00 47.94 197 GLY A CA 1
ATOM 1551 C C . GLY A 1 197 ? 2.019 -10.124 -43.805 1.00 47.94 197 GLY A C 1
ATOM 1552 O O . GLY A 1 197 ? 2.398 -10.478 -44.922 1.00 47.94 197 GLY A O 1
ATOM 1553 N N . VAL A 1 198 ? 2.467 -9.003 -43.234 1.00 46.38 198 VAL A N 1
ATOM 1554 C CA . VAL A 1 198 ? 3.437 -8.089 -43.854 1.00 46.38 198 VAL A CA 1
ATOM 1555 C C . VAL A 1 198 ? 4.812 -8.343 -43.246 1.00 46.38 198 VAL A C 1
ATOM 1557 O O . VAL A 1 198 ? 4.988 -8.237 -42.044 1.00 46.38 198 VAL A O 1
ATOM 1560 N N . THR A 1 199 ? 5.815 -8.680 -44.055 1.00 43.78 199 THR A N 1
ATOM 1561 C CA . THR A 1 199 ? 7.192 -8.893 -43.578 1.00 43.78 199 THR A CA 1
ATOM 1562 C C . THR A 1 199 ? 7.850 -7.562 -43.195 1.00 43.78 199 THR A C 1
ATOM 1564 O O . THR A 1 199 ? 8.240 -6.798 -44.079 1.00 43.78 199 THR A O 1
ATOM 1567 N N . SER A 1 200 ? 7.990 -7.296 -41.893 1.00 45.72 200 SER A N 1
ATOM 1568 C CA . SER A 1 200 ? 8.799 -6.194 -41.346 1.00 45.72 200 SER A CA 1
ATOM 1569 C C . SER A 1 200 ? 10.252 -6.647 -41.094 1.00 45.72 200 SER A C 1
ATOM 1571 O O . SER A 1 200 ? 10.514 -7.854 -41.040 1.00 45.72 200 SER A O 1
ATOM 1573 N N . PRO A 1 201 ? 11.234 -5.727 -41.008 1.00 43.56 201 PRO A N 1
ATOM 1574 C CA . PRO A 1 201 ? 12.641 -6.087 -40.909 1.00 43.56 201 PRO A CA 1
ATOM 1575 C C . PRO A 1 201 ? 12.935 -6.737 -39.551 1.00 43.56 201 PRO A C 1
ATOM 1577 O O . PRO A 1 201 ? 12.908 -6.081 -38.516 1.00 43.56 201 PRO A O 1
ATOM 1580 N N . SER A 1 202 ? 13.230 -8.038 -39.611 1.00 48.38 202 SER A N 1
ATOM 1581 C CA . SER A 1 202 ? 13.557 -8.937 -38.500 1.00 48.38 202 SER A CA 1
ATOM 1582 C C . SER A 1 202 ? 14.368 -8.283 -37.377 1.00 48.38 202 SER A C 1
ATOM 1584 O O . SER A 1 202 ? 15.405 -7.659 -37.626 1.00 48.38 202 SER A O 1
ATOM 1586 N N . ALA A 1 203 ? 13.962 -8.553 -36.130 1.00 43.56 203 ALA A N 1
ATOM 1587 C CA . ALA A 1 203 ? 14.677 -8.221 -34.894 1.00 43.56 203 ALA A CA 1
ATOM 1588 C C . ALA A 1 203 ? 16.192 -8.549 -34.902 1.00 43.56 203 ALA A C 1
ATOM 1590 O O . ALA A 1 203 ? 16.957 -7.950 -34.144 1.00 43.56 203 ALA A O 1
ATOM 1591 N N . ALA A 1 204 ? 16.659 -9.442 -35.785 1.00 43.00 204 ALA A N 1
ATOM 1592 C CA . ALA A 1 204 ? 18.081 -9.725 -35.994 1.00 43.00 204 ALA A CA 1
ATOM 1593 C C . ALA A 1 204 ? 18.899 -8.506 -36.480 1.00 43.00 204 ALA A C 1
ATOM 1595 O O . ALA A 1 204 ? 20.084 -8.398 -36.161 1.00 43.00 204 ALA A O 1
ATOM 1596 N N . ALA A 1 205 ? 18.281 -7.566 -37.203 1.00 45.78 205 ALA A N 1
ATOM 1597 C CA . ALA A 1 205 ? 18.951 -6.366 -37.713 1.00 45.78 205 ALA A CA 1
ATOM 1598 C C . ALA A 1 205 ? 19.212 -5.306 -36.624 1.00 45.78 205 ALA A C 1
ATOM 1600 O O . ALA A 1 205 ? 20.137 -4.509 -36.744 1.00 45.78 205 ALA A O 1
ATOM 1601 N N . VAL A 1 206 ? 18.429 -5.303 -35.539 1.00 50.47 206 VAL A N 1
ATOM 1602 C CA . VAL A 1 206 ? 18.582 -4.337 -34.432 1.00 50.47 206 VAL A CA 1
ATOM 1603 C C . VAL A 1 206 ? 19.722 -4.734 -33.485 1.00 50.47 206 VAL A C 1
ATOM 1605 O O . VAL A 1 206 ? 20.282 -3.885 -32.803 1.00 50.47 206 VAL A O 1
ATOM 1608 N N . LEU A 1 207 ? 20.104 -6.014 -33.465 1.00 42.28 207 LEU A N 1
ATOM 1609 C CA . LEU A 1 207 ? 21.187 -6.547 -32.628 1.00 42.28 207 LEU A CA 1
ATOM 1610 C C . LEU A 1 207 ? 22.591 -6.369 -33.238 1.00 42.28 207 LEU A C 1
ATOM 1612 O O . LEU A 1 207 ? 23.574 -6.761 -32.616 1.00 42.28 207 LEU A O 1
ATOM 1616 N N . SER A 1 208 ? 22.692 -5.815 -34.450 1.00 41.06 208 SER A N 1
ATOM 1617 C CA . SER A 1 208 ? 23.945 -5.678 -35.210 1.00 41.06 208 SER A CA 1
ATOM 1618 C C . SER A 1 208 ? 24.394 -4.222 -35.442 1.00 41.06 208 SER A C 1
ATOM 1620 O O . SER A 1 208 ? 25.310 -3.998 -36.234 1.00 41.06 208 SER A O 1
ATOM 1622 N N . GLY A 1 209 ? 23.800 -3.245 -34.743 1.00 35.72 209 GLY A N 1
ATOM 1623 C CA . GLY A 1 209 ? 24.133 -1.813 -34.838 1.00 35.72 209 GLY A CA 1
ATOM 1624 C C . GLY A 1 209 ? 24.435 -1.157 -33.499 1.00 35.72 209 GLY A C 1
ATOM 1625 O O . GLY A 1 209 ? 23.733 -1.477 -32.516 1.00 35.72 209 GLY A O 1
#